Protein AF-A0A4U3F1X5-F1 (afdb_monomer_lite)

Secondary structure (DSSP, 8-state):
-HHHHHHHHHHHHHHHHHHHHHHHHHHHHHHHH--SHHHHHHHHHHHHHHHHHHHHHHHHHHHHHHTHHHHHHHHHHHHHHHHHHHHHHHHTTSSBPPHHHHHHHHSPPPPSS--HHHHHT-HHHHHHHHHHHHHHH--PPPS-SS--PPPPHHHHH-HHHHHHHHHHHHHHHHHHHHHHHT-STTHHHHHHHHHHHHHHHHHHHHHHHHHHHHH-HHHHHHHHHHHHSSSS---BGGGG-TTSHHHHHHHHHHHHHHHHHHHHHHHHTT--TTS-----TTSPPPSS-SS--TTSTTSHHHHHHHHTTT----------------------

Radius of gyration: 29.02 Å; chains: 1; bounding box: 99×34×80 Å

pLDDT: mean 78.23, std 15.7, range [33.09, 94.62]

Sequence (332 aa):
MRALCSSLLQLIKNVILIAVFAYPITFIIQLLVGNSLFSSYNLLLIHYVQHYGSWLILFTATLIIAHSNENQIALMEKIRENHYLLEVQRWAATSFISPTHLYYLFSPPTAVTSDQKSNAYDPFYIKVVNDFRDRVYSHIIPSHTIPLHKPNMIQIIGKPMTTYLFKHILNIVLVISVIIFWNIPYLSSWYNLILFFIIYPTLKMTDFIIAFCYIQPTSVYKKIENQFHTTEPYISWNQLDSNSDFGQTILFSWKADSDKRQRDHNQLHSLSQHKIDYNSPGISCYPYPEKEHSYFESKENSYSNFNEIIAMPVISNHKNNVIPFTKRNKKI

Structure (mmCIF, N/CA/C/O backbone):
data_AF-A0A4U3F1X5-F1
#
_entry.id   AF-A0A4U3F1X5-F1
#
loop_
_atom_site.group_PDB
_atom_site.id
_atom_site.type_symbol
_atom_site.label_atom_id
_atom_site.label_alt_id
_atom_site.label_comp_id
_atom_site.label_asym_id
_atom_site.label_entity_id
_atom_site.label_seq_id
_atom_site.pdbx_PDB_ins_code
_atom_site.Cartn_x
_atom_site.Cartn_y
_atom_site.Cartn_z
_atom_site.occupancy
_atom_site.B_iso_or_equiv
_atom_site.auth_seq_id
_atom_site.auth_comp_id
_atom_site.auth_asym_id
_atom_site.auth_atom_id
_atom_site.pdbx_PDB_model_num
ATOM 1 N N . MET A 1 1 ? -6.985 -12.812 -22.020 1.00 47.81 1 MET A N 1
ATOM 2 C CA . MET A 1 1 ? -6.296 -11.534 -22.325 1.00 47.81 1 MET A CA 1
ATOM 3 C C . MET A 1 1 ? -5.119 -11.252 -21.378 1.00 47.81 1 MET A C 1
ATOM 5 O O . MET A 1 1 ? -4.014 -11.110 -21.877 1.00 47.81 1 MET A O 1
ATOM 9 N N . ARG A 1 2 ? -5.289 -11.27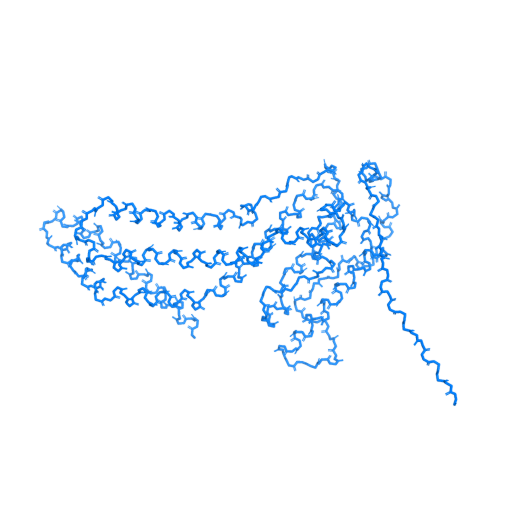3 -20.041 1.00 54.38 2 ARG A N 1
ATOM 10 C CA . ARG A 1 2 ? -4.187 -11.071 -19.063 1.00 54.38 2 ARG A CA 1
ATOM 11 C C . ARG A 1 2 ? -3.005 -12.044 -19.211 1.00 54.38 2 ARG A C 1
ATOM 13 O O . ARG A 1 2 ? -1.873 -11.593 -19.294 1.00 54.38 2 ARG A O 1
ATOM 20 N N . ALA A 1 3 ? -3.272 -13.349 -19.334 1.00 59.81 3 ALA A N 1
ATOM 21 C CA . ALA A 1 3 ? -2.226 -14.363 -19.527 1.00 59.81 3 ALA A CA 1
ATOM 22 C C . ALA A 1 3 ? -1.444 -14.177 -20.842 1.00 59.81 3 ALA A C 1
ATOM 24 O O . ALA A 1 3 ? -0.228 -14.311 -20.877 1.00 59.81 3 ALA A O 1
ATOM 25 N N . LEU A 1 4 ? -2.137 -13.791 -21.920 1.00 61.88 4 LEU A N 1
ATOM 26 C CA . LEU A 1 4 ? -1.502 -13.466 -23.200 1.00 61.88 4 LEU A CA 1
ATOM 27 C C . LEU A 1 4 ? -0.618 -12.220 -23.081 1.00 61.88 4 LEU A C 1
ATOM 29 O O . LEU A 1 4 ? 0.511 -12.228 -23.559 1.00 61.88 4 LEU A O 1
ATOM 33 N N . CYS A 1 5 ? -1.095 -11.180 -22.390 1.00 58.91 5 CYS A N 1
ATOM 34 C CA . CYS A 1 5 ? -0.326 -9.960 -22.161 1.00 58.91 5 CYS A CA 1
ATOM 35 C C . CYS A 1 5 ? 0.928 -10.226 -21.315 1.00 58.91 5 CYS A C 1
ATOM 37 O O . CYS A 1 5 ? 1.998 -9.731 -21.658 1.00 58.91 5 CYS A O 1
ATOM 39 N N . SER A 1 6 ? 0.834 -11.038 -20.254 1.00 64.62 6 SER A N 1
ATOM 40 C CA . SER A 1 6 ? 1.993 -11.389 -19.422 1.00 64.62 6 SER A CA 1
ATOM 41 C C . SER A 1 6 ? 3.020 -12.235 -20.174 1.00 64.62 6 SER A C 1
ATOM 43 O O . SER A 1 6 ? 4.216 -11.965 -20.078 1.00 64.62 6 SER A O 1
ATOM 45 N N . SER A 1 7 ? 2.573 -13.220 -20.961 1.00 73.12 7 SER A N 1
ATOM 46 C CA . SER A 1 7 ? 3.468 -14.058 -21.769 1.00 73.12 7 SER A CA 1
ATOM 47 C C . SER A 1 7 ? 4.173 -13.254 -22.861 1.00 73.12 7 SER A C 1
ATOM 49 O O . SER A 1 7 ? 5.366 -13.444 -23.096 1.00 73.12 7 SER A O 1
ATOM 51 N N . LEU A 1 8 ? 3.465 -12.311 -23.485 1.00 73.00 8 LEU A N 1
ATOM 52 C CA . LEU A 1 8 ? 4.024 -11.434 -24.511 1.00 73.00 8 LEU A CA 1
ATOM 53 C C . LEU A 1 8 ? 5.038 -10.443 -23.917 1.00 73.00 8 LEU A C 1
ATOM 55 O O . LEU A 1 8 ? 6.110 -10.250 -24.488 1.00 73.00 8 LEU A O 1
ATOM 59 N N . LEU A 1 9 ? 4.767 -9.896 -22.726 1.00 70.00 9 LEU A N 1
ATOM 60 C CA . LEU A 1 9 ? 5.720 -9.046 -22.004 1.00 70.00 9 LEU A CA 1
ATOM 61 C C . LEU A 1 9 ? 7.006 -9.806 -21.643 1.00 70.00 9 LEU A C 1
ATOM 63 O O . LEU A 1 9 ? 8.106 -9.268 -21.770 1.00 70.00 9 LEU A O 1
ATOM 67 N N . GLN A 1 10 ? 6.869 -11.067 -21.219 1.00 76.25 10 GLN A N 1
ATOM 68 C CA . GLN A 1 10 ? 7.999 -11.931 -20.879 1.00 76.25 10 GLN A CA 1
ATOM 69 C C . GLN A 1 10 ? 8.856 -12.254 -22.111 1.00 76.25 10 GLN A C 1
ATOM 71 O O . GLN A 1 10 ? 10.084 -12.223 -22.032 1.00 76.25 10 GLN A O 1
ATOM 76 N N . LEU A 1 11 ? 8.224 -12.511 -23.259 1.00 79.12 11 LEU A N 1
ATOM 77 C CA . LEU A 1 11 ? 8.927 -12.746 -24.519 1.00 79.12 11 LEU A CA 1
ATOM 78 C C . LEU A 1 11 ? 9.702 -11.499 -24.961 1.00 79.12 11 LEU A C 1
ATOM 80 O O . LEU A 1 11 ? 10.898 -11.596 -25.231 1.00 79.12 11 LEU A O 1
ATOM 84 N N . ILE A 1 12 ? 9.062 -10.324 -24.949 1.00 76.31 12 ILE A N 1
ATOM 85 C CA . ILE A 1 12 ? 9.717 -9.045 -25.268 1.00 76.31 12 ILE A CA 1
ATOM 86 C C . ILE A 1 12 ? 10.915 -8.808 -24.342 1.00 76.31 12 ILE A C 1
ATOM 88 O O . ILE A 1 12 ? 12.002 -8.468 -24.809 1.00 76.31 12 ILE A O 1
ATOM 92 N N . LYS A 1 13 ? 10.751 -9.041 -23.035 1.00 78.50 13 LYS A N 1
ATOM 93 C CA . LYS A 1 13 ? 11.830 -8.901 -22.051 1.00 78.50 13 LYS A CA 1
ATOM 94 C C . LYS A 1 13 ? 13.025 -9.801 -22.378 1.00 78.50 13 LYS A C 1
ATOM 96 O O . LYS A 1 13 ? 14.160 -9.335 -22.310 1.00 78.50 13 LYS A O 1
ATOM 101 N N . ASN A 1 14 ? 12.781 -11.059 -22.741 1.00 79.81 14 ASN A N 1
ATOM 102 C CA . ASN A 1 14 ? 13.841 -12.005 -23.092 1.00 79.81 14 ASN A CA 1
ATOM 103 C C . ASN A 1 14 ? 14.573 -11.589 -24.375 1.00 79.81 14 ASN A C 1
ATOM 105 O O . ASN A 1 14 ? 15.801 -11.629 -24.410 1.00 79.81 14 ASN A O 1
ATOM 109 N N . VAL A 1 15 ? 13.842 -11.135 -25.398 1.00 81.31 15 VAL A N 1
ATOM 110 C CA . VAL A 1 15 ? 14.431 -10.637 -26.653 1.00 81.31 15 VAL A CA 1
ATOM 111 C C . VAL A 1 15 ? 15.313 -9.412 -26.399 1.00 81.31 15 VAL A C 1
ATOM 113 O O . VAL A 1 15 ? 16.445 -9.364 -26.876 1.00 81.31 15 VAL A O 1
ATOM 116 N N . ILE A 1 16 ? 14.841 -8.455 -25.592 1.00 79.88 16 ILE A N 1
ATOM 117 C CA . ILE A 1 16 ? 15.628 -7.271 -25.212 1.00 79.88 16 ILE A CA 1
ATOM 118 C C . ILE A 1 16 ? 16.882 -7.682 -24.432 1.00 79.88 16 ILE A C 1
ATOM 120 O O . ILE A 1 16 ? 17.963 -7.174 -24.712 1.00 79.88 16 ILE A O 1
ATOM 124 N N . LEU A 1 17 ? 16.767 -8.618 -23.486 1.00 80.69 17 LEU A N 1
ATOM 125 C CA . LEU A 1 17 ? 17.910 -9.129 -22.721 1.00 80.69 17 LEU A CA 1
ATOM 126 C C . LEU A 1 17 ? 18.984 -9.729 -23.630 1.00 80.69 17 LEU A C 1
ATOM 128 O O . LEU A 1 17 ? 20.159 -9.397 -23.485 1.00 80.69 17 LEU A O 1
ATOM 132 N N . ILE A 1 18 ? 18.580 -10.567 -24.586 1.00 84.88 18 ILE A N 1
ATOM 133 C CA . ILE A 1 18 ? 19.497 -11.164 -25.562 1.00 84.88 18 ILE A CA 1
ATOM 134 C C . ILE A 1 18 ? 20.170 -10.068 -26.394 1.00 84.88 18 ILE A C 1
ATOM 136 O O . ILE A 1 18 ? 21.387 -10.095 -26.548 1.00 84.88 18 ILE A O 1
ATOM 140 N N . ALA A 1 19 ? 19.415 -9.075 -26.872 1.00 81.38 19 ALA A N 1
ATOM 141 C CA . ALA A 1 19 ? 19.967 -7.967 -27.653 1.00 81.38 19 ALA A CA 1
ATOM 142 C C . ALA A 1 19 ? 20.973 -7.115 -26.850 1.00 81.38 19 ALA A C 1
ATOM 144 O O . ALA A 1 19 ? 22.025 -6.728 -27.367 1.00 81.38 19 ALA A O 1
ATOM 145 N N . VAL A 1 20 ? 20.690 -6.859 -25.570 1.00 81.88 20 VAL A N 1
ATOM 146 C CA . VAL A 1 20 ? 21.591 -6.117 -24.675 1.00 81.88 20 VAL A CA 1
ATOM 147 C C . VAL A 1 20 ? 22.876 -6.902 -24.415 1.00 81.88 20 VAL A C 1
ATOM 149 O O . VAL A 1 20 ? 23.953 -6.318 -24.486 1.00 81.88 20 VAL A O 1
ATOM 152 N N . PHE A 1 21 ? 22.796 -8.214 -24.169 1.00 84.81 21 PHE A N 1
ATOM 153 C CA . PHE A 1 21 ? 23.985 -9.049 -23.958 1.00 84.81 21 PHE A CA 1
ATOM 154 C C . PHE A 1 21 ? 24.782 -9.304 -25.241 1.00 84.81 21 PHE A C 1
ATOM 156 O O . PHE A 1 21 ? 26.009 -9.388 -25.190 1.00 84.81 21 PHE A O 1
ATOM 163 N N . ALA A 1 22 ? 24.122 -9.374 -26.397 1.00 86.56 22 ALA A N 1
ATOM 164 C CA . ALA A 1 22 ? 24.792 -9.522 -27.685 1.00 86.56 22 ALA A CA 1
ATOM 165 C C . ALA A 1 22 ? 25.669 -8.306 -28.032 1.00 86.56 22 ALA A C 1
ATOM 167 O O . ALA A 1 22 ? 26.677 -8.463 -28.717 1.00 86.56 22 ALA A O 1
ATOM 168 N N . TYR A 1 23 ? 25.342 -7.109 -27.533 1.00 84.56 23 TYR A N 1
ATOM 169 C CA . TYR A 1 23 ? 26.093 -5.881 -27.818 1.00 84.56 23 TYR A CA 1
ATOM 170 C C . TYR A 1 23 ? 27.566 -5.924 -27.345 1.00 84.56 23 TYR A C 1
ATOM 172 O O . TYR A 1 23 ? 28.452 -5.794 -28.190 1.00 84.56 23 TYR A O 1
ATOM 180 N N . PRO A 1 24 ? 27.895 -6.174 -26.058 1.00 87.19 24 PRO A N 1
ATOM 181 C CA . PRO A 1 24 ? 29.287 -6.301 -25.624 1.00 87.19 24 PRO A CA 1
ATOM 182 C C . PRO A 1 24 ? 29.976 -7.552 -26.186 1.00 87.19 24 PRO A C 1
ATOM 184 O O . PRO A 1 24 ? 31.168 -7.505 -26.472 1.00 87.19 24 PRO A O 1
ATOM 187 N N . ILE A 1 25 ? 29.250 -8.660 -26.387 1.00 86.62 25 ILE A N 1
ATOM 188 C CA . ILE A 1 25 ? 29.825 -9.902 -26.932 1.00 86.62 25 ILE A CA 1
ATOM 189 C C . ILE A 1 25 ? 30.304 -9.686 -28.371 1.00 86.62 25 ILE A C 1
ATOM 191 O O . ILE A 1 25 ? 31.448 -9.996 -28.697 1.00 86.62 25 ILE A O 1
ATOM 195 N N . THR A 1 26 ? 29.451 -9.119 -29.226 1.00 88.06 26 THR A N 1
ATOM 196 C CA . THR A 1 26 ? 29.809 -8.826 -30.622 1.00 88.06 26 THR A CA 1
ATOM 197 C C . THR A 1 26 ? 30.934 -7.797 -30.705 1.00 88.06 26 THR A C 1
ATOM 199 O O . THR A 1 26 ? 31.829 -7.962 -31.533 1.00 88.06 26 THR A O 1
ATOM 202 N N . PHE A 1 27 ? 30.947 -6.796 -29.814 1.00 85.50 27 PHE A N 1
ATOM 203 C CA . PHE A 1 27 ? 32.036 -5.823 -29.709 1.00 85.50 27 PHE A CA 1
ATOM 204 C C . PHE A 1 27 ? 33.380 -6.490 -29.393 1.00 85.50 27 PHE A C 1
ATOM 206 O O . PHE A 1 27 ? 34.353 -6.270 -30.111 1.00 85.50 27 PHE A O 1
ATOM 213 N N . ILE A 1 28 ? 33.429 -7.350 -28.369 1.00 87.00 28 ILE A N 1
ATOM 214 C CA . ILE A 1 28 ? 34.648 -8.074 -27.975 1.00 87.00 28 ILE A CA 1
ATOM 215 C C . ILE A 1 28 ? 35.126 -8.999 -29.102 1.00 87.00 28 ILE A C 1
ATOM 217 O O . ILE A 1 28 ? 36.317 -9.023 -29.404 1.00 87.00 28 ILE A O 1
ATOM 221 N N . ILE A 1 29 ? 34.218 -9.728 -29.762 1.00 86.69 29 ILE A N 1
ATOM 222 C CA . ILE A 1 29 ? 34.568 -10.615 -30.885 1.00 86.69 29 ILE A CA 1
ATOM 223 C C . ILE A 1 29 ? 35.187 -9.819 -32.038 1.00 86.69 29 ILE A C 1
ATOM 225 O O . ILE A 1 29 ? 36.214 -10.235 -32.569 1.00 86.69 29 ILE A O 1
ATOM 229 N N . GLN A 1 30 ? 34.610 -8.672 -32.405 1.00 88.19 30 GLN A N 1
ATOM 230 C CA . GLN A 1 30 ? 35.187 -7.801 -33.433 1.00 88.19 30 GLN A CA 1
ATOM 231 C C . GLN A 1 30 ? 36.572 -7.282 -33.015 1.00 88.19 30 GLN A C 1
ATOM 233 O O . GLN A 1 30 ? 37.478 -7.238 -33.842 1.00 88.19 30 GLN A O 1
ATOM 238 N N . LEU A 1 31 ? 36.767 -6.953 -31.735 1.00 87.75 31 LEU A N 1
ATOM 239 C CA . LEU A 1 31 ? 38.053 -6.493 -31.201 1.00 87.75 31 LEU A CA 1
ATOM 240 C C . LEU A 1 31 ? 39.142 -7.582 -31.257 1.00 87.75 31 LEU A C 1
ATOM 242 O O . LEU A 1 31 ? 40.302 -7.268 -31.504 1.00 87.75 31 LEU A O 1
ATOM 246 N N . LEU A 1 32 ? 38.771 -8.853 -31.059 1.00 88.69 32 LEU A N 1
ATOM 247 C CA . LEU A 1 32 ? 39.703 -9.991 -31.028 1.00 88.69 32 LEU A CA 1
ATOM 248 C C . LEU A 1 32 ? 39.951 -10.634 -32.401 1.00 88.69 32 LEU A C 1
ATOM 250 O O . LEU A 1 32 ? 41.055 -11.093 -32.674 1.00 88.69 32 LEU A O 1
ATOM 254 N N . VAL A 1 33 ? 38.923 -10.709 -33.246 1.00 86.81 33 VAL A N 1
ATOM 255 C CA . VAL A 1 33 ? 38.938 -11.452 -34.521 1.00 86.81 33 VAL A CA 1
ATOM 256 C C . VAL A 1 33 ? 39.019 -10.502 -35.724 1.00 86.81 33 VAL A C 1
ATOM 258 O O . VAL A 1 33 ? 39.307 -10.932 -36.836 1.00 86.81 33 VAL A O 1
ATOM 261 N N . GLY A 1 34 ? 38.773 -9.202 -35.526 1.00 77.31 34 GLY A N 1
ATOM 262 C CA . GLY A 1 34 ? 38.829 -8.186 -36.583 1.00 77.31 34 GLY A CA 1
ATOM 263 C C . GLY A 1 34 ? 37.689 -8.263 -37.604 1.00 77.31 34 GLY A C 1
ATOM 264 O O . GLY A 1 34 ? 37.755 -7.617 -38.647 1.00 77.31 34 GLY A O 1
ATOM 265 N N . ASN A 1 35 ? 36.644 -9.055 -37.344 1.00 81.56 35 ASN A N 1
ATOM 266 C CA . ASN A 1 35 ? 35.488 -9.160 -38.235 1.00 81.56 35 ASN A CA 1
ATOM 267 C C . ASN A 1 35 ? 34.522 -7.974 -38.067 1.00 81.56 35 ASN A C 1
ATOM 269 O O . ASN A 1 35 ? 34.523 -7.296 -37.047 1.00 81.56 35 ASN A O 1
ATOM 273 N N . SER A 1 36 ? 33.654 -7.726 -39.050 1.00 85.44 36 SER A N 1
ATOM 274 C CA . SER A 1 36 ? 32.695 -6.610 -39.019 1.00 85.44 36 SER A CA 1
ATOM 275 C C . SER A 1 36 ? 31.396 -6.919 -38.255 1.00 85.44 36 SER A C 1
ATOM 277 O O . SER A 1 36 ? 30.382 -6.260 -38.497 1.00 85.44 36 SER A O 1
ATOM 279 N N . LEU A 1 37 ? 31.378 -7.931 -37.374 1.00 85.56 37 LEU A N 1
ATOM 280 C CA . LEU A 1 37 ? 30.144 -8.411 -36.734 1.00 85.56 37 LEU A CA 1
ATOM 281 C C . LEU A 1 37 ? 29.466 -7.340 -35.875 1.00 85.56 37 LEU A C 1
ATOM 283 O O . LEU A 1 37 ? 28.248 -7.187 -35.954 1.00 85.56 37 LEU A O 1
ATOM 287 N N . PHE A 1 38 ? 30.229 -6.587 -35.080 1.00 87.12 38 PHE A N 1
ATOM 288 C CA . PHE A 1 38 ? 29.669 -5.513 -34.260 1.00 87.12 38 PHE A CA 1
ATOM 289 C C . PHE A 1 38 ? 29.165 -4.361 -35.127 1.00 87.12 38 PHE A C 1
ATOM 291 O O . PHE A 1 38 ? 28.068 -3.863 -34.892 1.00 87.12 38 PHE A O 1
ATOM 298 N N . SER A 1 39 ? 29.903 -3.982 -36.172 1.00 85.62 39 SER A N 1
ATOM 299 C CA . SER A 1 39 ? 29.459 -2.945 -37.111 1.00 85.62 39 SER A CA 1
ATOM 300 C C . SER A 1 39 ? 28.136 -3.317 -37.797 1.00 85.62 39 SER A C 1
ATOM 302 O O . SER A 1 39 ? 27.223 -2.492 -37.856 1.00 85.62 39 SER A O 1
ATOM 304 N N . SER A 1 40 ? 27.992 -4.565 -38.261 1.00 86.31 40 SER A N 1
ATOM 305 C CA . SER A 1 40 ? 26.749 -5.069 -38.865 1.00 86.31 40 SER A CA 1
ATOM 306 C C . SER A 1 40 ? 25.601 -5.149 -37.856 1.00 86.31 40 SER A C 1
ATOM 308 O O . SER A 1 40 ? 24.481 -4.742 -38.165 1.00 86.31 40 SER A O 1
ATOM 310 N N . TYR A 1 41 ? 25.872 -5.624 -36.638 1.00 85.88 41 TYR A N 1
ATOM 311 C CA . TYR A 1 41 ? 24.882 -5.684 -35.563 1.00 85.88 41 TYR A CA 1
ATOM 312 C C . TYR A 1 41 ? 24.400 -4.288 -35.142 1.00 85.88 41 TYR A C 1
ATOM 314 O O . TYR A 1 41 ? 23.200 -4.065 -34.986 1.00 85.88 41 TYR A O 1
ATOM 322 N N . ASN A 1 42 ? 25.316 -3.326 -35.025 1.00 83.81 42 ASN A N 1
ATOM 323 C CA . ASN A 1 42 ? 25.000 -1.946 -34.675 1.00 83.81 42 ASN A CA 1
ATOM 324 C C . ASN A 1 42 ? 24.157 -1.261 -35.763 1.00 83.81 42 ASN A C 1
ATOM 326 O O . ASN A 1 42 ? 23.170 -0.604 -35.447 1.00 83.81 42 ASN A O 1
ATOM 330 N N . LEU A 1 43 ? 24.483 -1.462 -37.045 1.00 85.06 43 LEU A N 1
ATOM 331 C CA . LEU A 1 43 ? 23.664 -0.964 -38.159 1.00 85.06 43 LEU A CA 1
ATOM 332 C C . LEU A 1 43 ? 22.246 -1.542 -38.134 1.00 85.06 43 LEU A C 1
ATOM 334 O O . LEU A 1 43 ? 21.278 -0.808 -38.329 1.00 85.06 43 LEU A O 1
ATOM 338 N N . LEU A 1 44 ? 22.121 -2.840 -37.852 1.00 85.62 44 LEU A N 1
ATOM 339 C CA . LEU A 1 44 ? 20.828 -3.502 -37.718 1.00 85.62 44 LEU A CA 1
ATOM 340 C C . LEU A 1 44 ? 20.031 -2.917 -36.543 1.00 85.62 44 LEU A C 1
ATOM 342 O O . LEU A 1 44 ? 18.863 -2.572 -36.712 1.00 85.62 44 LEU A O 1
ATOM 346 N N . LEU A 1 45 ? 20.656 -2.731 -35.377 1.00 82.25 45 LEU A N 1
ATOM 347 C CA . LEU A 1 45 ? 20.015 -2.085 -34.227 1.00 82.25 45 LEU A CA 1
ATOM 348 C C . LEU A 1 45 ? 19.550 -0.662 -34.547 1.00 82.25 45 LEU A C 1
ATOM 350 O O . LEU A 1 45 ? 18.405 -0.324 -34.250 1.00 82.25 45 LEU A O 1
ATOM 354 N N . ILE A 1 46 ? 20.401 0.146 -35.183 1.00 81.62 46 ILE A N 1
ATOM 355 C CA . ILE A 1 46 ? 20.059 1.511 -35.602 1.00 81.62 46 ILE A CA 1
ATOM 356 C C . ILE A 1 46 ? 18.847 1.487 -36.539 1.00 81.62 46 ILE A C 1
ATOM 358 O O . ILE A 1 46 ? 17.897 2.232 -36.308 1.00 81.62 46 ILE A O 1
ATOM 362 N N . HIS A 1 47 ? 18.829 0.593 -37.534 1.00 84.19 47 HIS A N 1
ATOM 363 C CA . HIS A 1 47 ? 17.703 0.444 -38.458 1.00 84.19 47 HIS A CA 1
ATOM 364 C C . HIS A 1 47 ? 16.389 0.147 -37.716 1.00 84.19 47 HIS A C 1
ATOM 366 O O . HIS A 1 47 ? 15.383 0.827 -37.931 1.00 84.19 47 HIS A O 1
ATOM 372 N N . TYR A 1 48 ? 16.392 -0.816 -36.789 1.00 82.88 48 TYR A N 1
ATOM 373 C CA . TYR A 1 48 ? 15.188 -1.150 -36.024 1.00 82.88 48 TYR A CA 1
ATOM 374 C C . TYR A 1 48 ? 14.748 -0.022 -35.080 1.00 82.88 48 TYR A C 1
ATOM 376 O O . TYR A 1 48 ? 13.553 0.263 -34.984 1.00 82.88 48 TYR A O 1
ATOM 384 N N . VAL A 1 49 ? 15.683 0.652 -34.406 1.00 80.56 49 VAL A N 1
ATOM 385 C CA . VAL A 1 49 ? 15.379 1.774 -33.499 1.00 80.56 49 VAL A CA 1
ATOM 386 C C . VAL A 1 49 ? 14.830 2.982 -34.264 1.00 80.56 49 VAL A C 1
ATOM 388 O O . VAL A 1 49 ? 13.891 3.634 -33.796 1.00 80.56 49 VAL A O 1
ATOM 391 N N . GLN A 1 50 ? 15.367 3.275 -35.446 1.00 80.50 50 GLN A N 1
ATOM 392 C CA . GLN A 1 50 ? 14.898 4.382 -36.277 1.00 80.50 50 GLN A CA 1
ATOM 393 C C . GLN A 1 50 ? 13.504 4.111 -36.850 1.00 80.50 50 GLN A C 1
ATOM 395 O O . GLN A 1 50 ? 12.633 4.971 -36.739 1.00 80.50 50 GLN A O 1
ATOM 400 N N . HIS A 1 51 ? 13.261 2.919 -37.406 1.00 83.25 51 HIS A N 1
ATOM 401 C CA . HIS A 1 51 ? 11.986 2.621 -38.070 1.00 83.25 51 HIS A CA 1
ATOM 402 C C . HIS A 1 51 ? 10.863 2.194 -37.119 1.00 83.25 51 HIS A C 1
ATOM 404 O O . HIS A 1 51 ? 9.701 2.518 -37.364 1.00 83.25 51 HIS A O 1
ATOM 410 N N . TYR A 1 52 ? 11.182 1.491 -36.030 1.00 83.12 52 TYR A N 1
ATOM 411 C CA . TYR A 1 52 ? 10.179 0.913 -35.127 1.00 83.12 52 TYR A CA 1
ATOM 412 C C . TYR A 1 52 ? 10.244 1.461 -33.697 1.00 83.12 52 TYR A C 1
ATOM 414 O O . TYR A 1 52 ? 9.368 1.156 -32.887 1.00 83.12 52 TYR A O 1
ATOM 422 N N . GLY A 1 53 ? 11.230 2.299 -33.363 1.00 79.19 53 GLY A N 1
ATOM 423 C CA . GLY A 1 53 ? 11.392 2.834 -32.008 1.00 79.19 53 GLY A CA 1
ATOM 424 C C . GLY A 1 53 ? 10.182 3.634 -31.522 1.00 79.19 53 GLY A C 1
ATOM 425 O O . GLY A 1 53 ? 9.751 3.456 -30.385 1.00 79.19 53 GLY A O 1
ATOM 426 N N . SER A 1 54 ? 9.569 4.450 -32.383 1.00 80.75 54 SER A N 1
ATOM 427 C CA . SER A 1 54 ? 8.363 5.213 -32.026 1.00 80.75 54 SER A CA 1
ATOM 428 C C . SER A 1 54 ? 7.164 4.301 -31.732 1.00 80.75 54 SER A C 1
ATOM 430 O O . SER A 1 54 ? 6.419 4.552 -30.785 1.00 80.75 54 SER A O 1
ATOM 432 N N . TRP A 1 55 ? 7.014 3.199 -32.477 1.00 83.06 55 TRP A N 1
ATOM 433 C CA . TRP A 1 55 ? 5.990 2.183 -32.210 1.00 83.06 55 TRP A CA 1
ATOM 434 C C . TRP A 1 55 ? 6.240 1.453 -30.893 1.00 83.06 55 TRP A C 1
ATOM 436 O O . TRP A 1 55 ? 5.296 1.211 -30.144 1.00 83.06 55 TRP A O 1
ATOM 446 N N . LEU A 1 56 ? 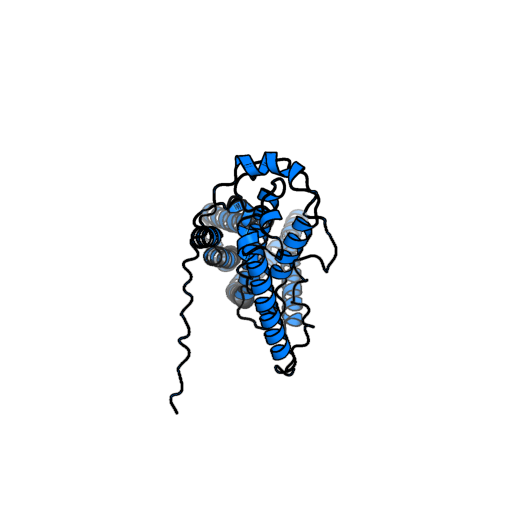7.501 1.156 -30.571 1.00 79.62 56 LEU A N 1
ATOM 447 C CA . LEU A 1 56 ? 7.878 0.558 -29.291 1.00 79.62 56 LEU A CA 1
ATOM 448 C C . LEU A 1 56 ? 7.537 1.494 -28.122 1.00 79.62 56 LEU A C 1
ATOM 450 O O . LEU A 1 56 ? 6.945 1.046 -27.138 1.00 79.62 56 LEU A O 1
ATOM 454 N N . ILE A 1 57 ? 7.842 2.791 -28.235 1.00 81.62 57 ILE A N 1
ATOM 455 C CA . ILE A 1 57 ? 7.467 3.801 -27.231 1.00 81.62 57 ILE A CA 1
ATOM 456 C C . ILE A 1 57 ? 5.947 3.863 -27.069 1.00 81.62 57 ILE A C 1
ATOM 458 O O . ILE A 1 57 ? 5.448 3.800 -25.948 1.00 81.62 57 ILE A O 1
ATOM 462 N N . LEU A 1 58 ? 5.198 3.947 -28.169 1.00 84.12 58 LEU A N 1
ATOM 463 C CA . LEU A 1 58 ? 3.739 4.048 -28.123 1.00 84.12 58 LEU A CA 1
ATOM 464 C C . LEU A 1 58 ? 3.099 2.786 -27.527 1.00 84.12 58 LEU A C 1
ATOM 466 O O . LEU A 1 58 ? 2.217 2.878 -26.672 1.00 84.12 58 LEU A O 1
ATOM 470 N N . PHE A 1 59 ? 3.577 1.603 -27.913 1.00 82.75 59 PHE A N 1
ATOM 471 C CA . PHE A 1 59 ? 3.099 0.326 -27.383 1.00 82.75 59 PHE A CA 1
ATOM 472 C C . PHE A 1 59 ? 3.398 0.171 -25.885 1.00 82.75 59 PHE A C 1
ATOM 474 O O . PHE A 1 59 ? 2.546 -0.229 -25.096 1.00 82.75 59 PHE A O 1
ATOM 481 N N . THR A 1 60 ? 4.603 0.530 -25.450 1.00 77.00 60 THR A N 1
ATOM 482 C CA . THR A 1 60 ? 4.967 0.453 -24.028 1.00 77.00 60 THR A CA 1
ATOM 483 C C . THR A 1 60 ? 4.237 1.499 -23.187 1.00 77.00 60 THR A C 1
ATOM 485 O O . THR A 1 60 ? 3.748 1.167 -22.107 1.00 77.00 60 THR A O 1
ATOM 488 N N . ALA A 1 61 ? 4.086 2.729 -23.684 1.00 82.62 61 ALA A N 1
ATOM 489 C CA . ALA A 1 61 ? 3.316 3.776 -23.017 1.00 82.62 61 ALA A CA 1
ATOM 490 C C . ALA A 1 61 ? 1.842 3.378 -22.862 1.00 82.62 61 ALA A C 1
ATOM 492 O O . ALA A 1 61 ? 1.296 3.478 -21.765 1.00 82.62 61 ALA A O 1
ATOM 493 N N . THR A 1 62 ? 1.214 2.855 -23.919 1.00 82.62 62 THR A N 1
ATOM 494 C CA . THR A 1 62 ? -0.180 2.379 -23.863 1.00 82.62 62 THR A CA 1
ATOM 495 C C . THR A 1 62 ? -0.359 1.241 -22.864 1.00 82.62 62 THR A C 1
ATOM 497 O O . THR A 1 62 ? -1.304 1.279 -22.079 1.00 82.62 62 THR A O 1
ATOM 500 N N . LEU A 1 63 ? 0.568 0.279 -22.803 1.00 79.69 63 LEU A N 1
ATOM 501 C CA . LEU A 1 63 ? 0.526 -0.780 -21.789 1.00 79.69 63 LEU A CA 1
ATOM 502 C C . LEU A 1 63 ? 0.661 -0.245 -20.359 1.00 79.69 63 LEU A C 1
ATOM 504 O O . LEU A 1 63 ? -0.034 -0.729 -19.463 1.00 79.69 63 LEU A O 1
ATOM 508 N N . ILE A 1 64 ? 1.537 0.736 -20.128 1.00 79.44 64 ILE A N 1
ATOM 509 C CA . ILE A 1 64 ? 1.711 1.348 -18.802 1.00 79.44 64 ILE A CA 1
ATOM 510 C C . ILE A 1 64 ? 0.450 2.102 -18.398 1.00 79.44 64 ILE A C 1
ATOM 512 O O . ILE A 1 64 ? -0.033 1.892 -17.290 1.00 79.44 64 ILE A O 1
ATOM 516 N N . ILE A 1 65 ? -0.103 2.915 -19.299 1.00 81.81 65 ILE A N 1
ATOM 517 C CA . ILE A 1 65 ? -1.331 3.681 -19.065 1.00 81.81 65 ILE A CA 1
ATOM 518 C C . ILE A 1 65 ? -2.514 2.736 -18.821 1.00 81.81 65 ILE A C 1
ATOM 520 O O . ILE A 1 65 ? -3.285 2.951 -17.892 1.00 81.81 65 ILE A O 1
ATOM 524 N N . ALA A 1 66 ? -2.626 1.638 -19.573 1.00 78.62 66 ALA A N 1
ATOM 525 C CA . ALA A 1 66 ? -3.690 0.654 -19.376 1.00 78.62 66 ALA A CA 1
ATOM 526 C C . ALA A 1 66 ? -3.661 0.003 -17.978 1.00 78.62 66 ALA A C 1
ATOM 528 O O . ALA A 1 66 ? -4.713 -0.303 -17.426 1.00 78.62 66 ALA A O 1
ATOM 529 N N . HIS A 1 67 ? -2.474 -0.174 -17.386 1.00 76.12 67 HIS A N 1
ATOM 530 C CA . HIS A 1 67 ? -2.306 -0.730 -16.034 1.00 76.12 67 HIS A CA 1
ATOM 531 C C . HIS A 1 67 ? -2.099 0.348 -14.955 1.00 76.12 67 HIS A C 1
ATOM 533 O O . HIS A 1 67 ? -1.857 0.022 -13.792 1.00 76.12 67 HIS A O 1
ATOM 539 N N . SER A 1 68 ? -2.141 1.629 -15.323 1.00 79.38 68 SER A N 1
ATOM 540 C CA . SER A 1 68 ? -1.807 2.754 -14.445 1.00 79.38 68 SER A CA 1
ATOM 541 C C . SER A 1 68 ? -2.766 2.827 -13.258 1.00 79.38 68 SER A C 1
ATOM 543 O O . SER A 1 68 ? -2.313 2.857 -12.119 1.00 79.38 68 SER A O 1
ATOM 545 N N . ASN A 1 69 ? -4.075 2.719 -13.500 1.00 80.06 69 ASN A N 1
ATOM 546 C CA . ASN A 1 69 ? -5.082 2.803 -12.440 1.00 80.06 69 ASN A CA 1
ATOM 547 C C . ASN A 1 69 ? -4.908 1.700 -11.374 1.00 80.06 69 ASN A C 1
ATOM 549 O O . ASN A 1 69 ? -4.840 1.990 -10.184 1.00 80.06 69 ASN A O 1
ATOM 553 N N . GLU A 1 70 ? -4.745 0.437 -11.788 1.00 80.56 70 GLU A N 1
ATOM 554 C CA . GLU A 1 70 ? -4.519 -0.682 -10.855 1.00 80.56 70 GLU A CA 1
ATOM 555 C C . GLU A 1 70 ? -3.240 -0.474 -10.019 1.00 80.56 70 GLU A C 1
ATOM 557 O O . GLU A 1 70 ? -3.241 -0.694 -8.806 1.00 80.56 70 GLU A O 1
ATOM 562 N N . ASN A 1 71 ? -2.157 0.006 -10.646 1.00 80.62 71 ASN A N 1
ATOM 563 C CA . ASN A 1 71 ? -0.911 0.312 -9.941 1.00 80.62 71 ASN A CA 1
ATOM 564 C C . ASN A 1 71 ? -1.086 1.473 -8.954 1.00 80.62 71 ASN A C 1
ATOM 566 O O . ASN A 1 71 ? -0.608 1.385 -7.826 1.00 80.62 71 ASN A O 1
ATOM 570 N N . GLN A 1 72 ? -1.772 2.545 -9.358 1.00 86.31 72 GLN A N 1
ATOM 571 C CA . GLN A 1 72 ? -2.058 3.699 -8.505 1.00 86.31 72 GLN A CA 1
ATOM 572 C C . GLN A 1 72 ? -2.836 3.275 -7.261 1.00 86.31 72 GLN A C 1
ATOM 574 O O . GLN A 1 72 ? -2.426 3.597 -6.148 1.00 86.31 72 GLN A O 1
ATOM 579 N N . ILE A 1 73 ? -3.892 2.482 -7.436 1.00 86.62 73 ILE A N 1
ATOM 580 C CA . ILE A 1 73 ? -4.698 1.926 -6.344 1.00 86.62 73 ILE A CA 1
ATOM 581 C C . ILE A 1 73 ? -3.840 1.080 -5.398 1.00 86.62 73 ILE A C 1
ATOM 583 O O . ILE A 1 73 ? -3.875 1.282 -4.185 1.00 86.62 73 ILE A O 1
ATOM 587 N N . ALA A 1 74 ? -3.046 0.147 -5.930 1.00 86.31 74 ALA A N 1
ATOM 588 C CA . ALA A 1 74 ? -2.206 -0.720 -5.106 1.00 86.31 74 ALA A CA 1
ATOM 589 C C . ALA A 1 74 ? -1.161 0.079 -4.306 1.00 86.31 74 ALA A C 1
ATOM 591 O O . ALA A 1 74 ? -0.869 -0.236 -3.150 1.00 86.31 74 ALA A O 1
ATOM 592 N N . LEU A 1 75 ? -0.605 1.134 -4.909 1.00 87.44 75 LEU A N 1
ATOM 593 C CA . LEU A 1 75 ? 0.308 2.052 -4.232 1.00 87.44 75 LEU A CA 1
ATOM 594 C C . LEU A 1 75 ? -0.392 2.848 -3.138 1.00 87.44 75 LEU A C 1
ATOM 596 O O . LEU A 1 75 ? 0.168 3.000 -2.053 1.00 87.44 75 LEU A O 1
ATOM 600 N N . MET A 1 76 ? -1.602 3.325 -3.412 1.00 88.62 76 MET A N 1
ATOM 601 C CA . MET A 1 76 ? -2.421 4.013 -2.431 1.00 88.62 76 MET A CA 1
ATOM 602 C C . MET A 1 76 ? -2.664 3.097 -1.214 1.00 88.62 76 MET A C 1
ATOM 604 O O . MET A 1 76 ? -2.260 3.423 -0.096 1.00 88.62 76 MET A O 1
ATOM 608 N N . GLU A 1 77 ? -3.204 1.900 -1.422 1.00 88.81 77 GLU A N 1
ATOM 609 C CA . GLU A 1 77 ? -3.456 0.938 -0.340 1.00 88.81 77 GLU A CA 1
ATOM 610 C C . GLU A 1 77 ? -2.212 0.654 0.512 1.00 88.81 77 GLU A C 1
ATOM 612 O O . GLU A 1 77 ? -2.259 0.690 1.743 1.00 88.81 77 GLU A O 1
ATOM 617 N N . LYS A 1 78 ? -1.055 0.495 -0.136 1.00 89.69 78 LYS A N 1
ATOM 618 C CA . LYS A 1 78 ? 0.220 0.276 0.550 1.00 89.69 78 LYS A CA 1
ATOM 619 C C . LYS A 1 78 ? 0.668 1.468 1.400 1.00 89.69 78 LYS A C 1
ATOM 621 O O . LYS A 1 78 ? 1.190 1.273 2.496 1.00 89.69 78 LYS A O 1
ATOM 626 N N . ILE A 1 79 ? 0.497 2.699 0.914 1.00 89.62 79 ILE A N 1
ATOM 627 C CA . ILE A 1 79 ? 0.837 3.911 1.681 1.00 89.62 79 ILE A CA 1
ATOM 628 C C . ILE A 1 79 ? -0.088 4.035 2.897 1.00 89.62 79 ILE A C 1
ATOM 630 O O . ILE A 1 79 ? 0.391 4.330 3.993 1.00 89.62 79 ILE A O 1
ATOM 634 N N . ARG A 1 80 ? -1.391 3.772 2.723 1.00 90.62 80 ARG A N 1
ATOM 635 C CA . ARG A 1 80 ? -2.377 3.752 3.816 1.00 90.62 80 ARG A CA 1
ATOM 636 C C . ARG A 1 80 ? -2.002 2.727 4.883 1.00 90.62 80 ARG A C 1
ATOM 638 O O . ARG A 1 80 ? -1.967 3.059 6.067 1.00 90.62 80 ARG A O 1
ATOM 645 N N . GLU A 1 81 ? -1.677 1.509 4.460 1.00 91.81 81 GLU A N 1
ATOM 646 C CA . GLU A 1 81 ? -1.286 0.425 5.358 1.00 91.81 81 GLU A CA 1
ATOM 647 C C . GLU A 1 81 ? 0.004 0.746 6.120 1.00 91.81 81 GLU A C 1
ATOM 649 O O . GLU A 1 81 ? 0.055 0.576 7.338 1.00 91.81 81 GLU A O 1
ATOM 654 N N . ASN A 1 82 ? 1.029 1.259 5.434 1.00 92.19 82 ASN A N 1
ATOM 655 C CA . ASN A 1 82 ? 2.280 1.664 6.072 1.00 92.19 82 ASN A CA 1
ATOM 656 C C . ASN A 1 82 ? 2.067 2.793 7.084 1.00 92.19 82 ASN A C 1
ATOM 658 O O . ASN A 1 82 ? 2.648 2.755 8.167 1.00 92.19 82 ASN A O 1
ATOM 662 N N . HIS A 1 83 ? 1.252 3.799 6.741 1.00 92.25 83 HIS A N 1
ATOM 663 C CA . HIS A 1 83 ? 0.931 4.898 7.652 1.00 92.25 83 HIS A CA 1
ATOM 664 C C . HIS A 1 83 ? 0.304 4.367 8.939 1.00 92.25 83 HIS A C 1
ATOM 666 O O . HIS A 1 83 ? 0.776 4.679 10.031 1.00 92.25 83 HIS A O 1
ATOM 672 N N . TYR A 1 84 ? -0.708 3.515 8.793 1.00 94.12 84 TYR A N 1
ATOM 673 C CA . TYR A 1 84 ? -1.384 2.874 9.909 1.00 94.12 84 TYR A CA 1
ATOM 674 C C . TYR A 1 84 ? -0.423 2.037 10.766 1.00 94.12 84 TYR A C 1
ATOM 676 O O . TYR A 1 84 ? -0.357 2.242 11.975 1.00 94.12 84 TYR A O 1
ATOM 684 N N . LEU A 1 85 ? 0.375 1.159 10.151 1.00 94.31 85 LEU A N 1
ATOM 685 C CA . LEU A 1 85 ? 1.329 0.308 10.867 1.00 94.31 85 LEU A CA 1
ATOM 686 C C . LEU A 1 85 ? 2.362 1.111 11.658 1.00 94.31 85 LEU A C 1
ATOM 688 O O . LEU A 1 85 ? 2.655 0.772 12.802 1.00 94.31 85 LEU A O 1
ATOM 692 N N . LEU A 1 86 ? 2.916 2.168 11.060 1.00 94.25 86 LEU A N 1
ATOM 693 C CA . LEU A 1 86 ? 3.895 3.021 11.732 1.00 94.25 86 LEU A CA 1
ATOM 694 C C . LEU A 1 86 ? 3.273 3.757 12.919 1.00 94.25 86 LEU A C 1
ATOM 696 O O . LEU A 1 86 ? 3.916 3.878 13.958 1.00 94.25 86 LEU A O 1
ATOM 700 N N . GLU A 1 87 ? 2.023 4.208 12.796 1.00 93.25 87 GLU A N 1
ATOM 701 C CA . GLU A 1 87 ? 1.297 4.811 13.915 1.00 93.25 87 GLU A CA 1
ATOM 702 C C . GLU A 1 87 ? 0.963 3.780 15.001 1.00 93.25 87 GLU A C 1
ATOM 704 O O . GLU A 1 87 ? 1.152 4.062 16.176 1.00 93.25 87 GLU A O 1
ATOM 709 N N . VAL A 1 88 ? 0.559 2.555 14.669 1.00 93.00 88 VAL A N 1
ATOM 710 C CA . VAL A 1 88 ? 0.378 1.501 15.686 1.00 93.00 88 VAL A CA 1
ATOM 711 C C . VAL A 1 88 ? 1.699 1.194 16.403 1.00 93.00 88 VAL A C 1
ATOM 713 O O . VAL A 1 88 ? 1.744 1.185 17.632 1.00 93.00 88 VAL A O 1
ATOM 716 N N . GLN A 1 89 ? 2.798 1.027 15.663 1.00 92.69 89 GLN A N 1
ATOM 717 C CA . GLN A 1 89 ? 4.127 0.758 16.230 1.00 92.69 89 GLN A CA 1
ATOM 718 C C . GLN A 1 89 ? 4.628 1.893 17.125 1.00 92.69 89 GLN A C 1
ATOM 720 O O . GLN A 1 89 ? 5.188 1.641 18.191 1.00 92.69 89 GLN A O 1
ATOM 725 N N . ARG A 1 90 ? 4.391 3.145 16.723 1.00 91.81 90 ARG A N 1
ATOM 726 C CA . ARG A 1 90 ? 4.756 4.343 17.487 1.00 91.81 90 ARG A CA 1
ATOM 727 C C . ARG A 1 90 ? 4.141 4.354 18.892 1.00 91.81 90 ARG A C 1
ATOM 729 O O . ARG A 1 90 ? 4.772 4.852 19.827 1.00 91.81 90 ARG A O 1
ATOM 736 N N . TRP A 1 91 ? 2.936 3.805 19.031 1.00 91.00 91 TRP A N 1
ATOM 737 C CA . TRP A 1 91 ? 2.180 3.752 20.285 1.00 91.00 91 TRP A CA 1
ATOM 738 C C . TRP A 1 91 ? 2.243 2.382 20.978 1.00 91.00 91 TRP A C 1
ATOM 740 O O . TRP A 1 91 ? 1.770 2.248 22.101 1.00 91.00 91 TRP A O 1
ATOM 750 N N . ALA A 1 92 ? 2.868 1.367 20.372 1.00 88.31 92 ALA A N 1
ATOM 751 C CA . ALA A 1 92 ? 2.853 -0.010 20.874 1.00 88.31 92 ALA A CA 1
ATOM 752 C C . ALA A 1 92 ? 3.447 -0.173 22.286 1.00 88.31 92 ALA A C 1
ATOM 754 O O . ALA A 1 92 ? 3.070 -1.083 23.019 1.00 88.31 92 ALA A O 1
ATOM 755 N N . ALA A 1 93 ? 4.352 0.711 22.699 1.00 84.19 93 ALA A N 1
ATOM 756 C CA . ALA A 1 93 ? 4.989 0.660 24.013 1.00 84.19 93 ALA A CA 1
ATOM 757 C C . ALA A 1 93 ? 4.282 1.497 25.101 1.00 84.19 93 ALA A C 1
ATOM 759 O O . ALA A 1 93 ? 4.746 1.516 26.243 1.00 84.19 93 ALA A O 1
ATOM 760 N N . THR A 1 94 ? 3.188 2.194 24.768 1.00 85.69 94 THR A N 1
ATOM 761 C CA . THR A 1 94 ? 2.400 2.998 25.723 1.00 85.69 94 THR A CA 1
ATOM 762 C C . THR A 1 94 ? 1.165 2.237 26.217 1.00 85.69 94 THR A C 1
ATOM 764 O O . THR A 1 94 ? 0.887 1.137 25.746 1.00 85.69 94 THR A O 1
ATOM 767 N N . SER A 1 95 ? 0.407 2.794 27.167 1.00 82.81 95 SER A N 1
ATOM 768 C CA . SER A 1 95 ? -0.905 2.265 27.593 1.00 82.81 95 SER A CA 1
ATOM 769 C C . SER A 1 95 ? -2.070 2.738 26.708 1.00 82.81 95 SER A C 1
ATOM 771 O O . SER A 1 95 ? -3.225 2.385 26.955 1.00 82.81 95 SER A O 1
ATOM 773 N N . PHE A 1 96 ? -1.787 3.530 25.674 1.00 87.56 96 PHE A N 1
ATOM 774 C CA . PHE A 1 96 ? -2.789 4.168 24.827 1.00 87.56 96 PHE A CA 1
ATOM 775 C C . PHE A 1 96 ? -2.923 3.457 23.475 1.00 87.56 96 PHE A C 1
ATOM 777 O O . PHE A 1 96 ? -2.027 2.722 23.038 1.00 87.56 96 PHE A O 1
ATOM 784 N N . ILE A 1 97 ? -4.062 3.664 22.815 1.00 89.00 97 ILE A N 1
ATOM 785 C CA . ILE A 1 97 ? -4.290 3.247 21.426 1.00 89.00 97 ILE A CA 1
ATOM 786 C C . ILE A 1 97 ? -3.857 4.379 20.495 1.00 89.00 97 ILE A C 1
ATOM 788 O O . ILE A 1 97 ? -4.065 5.551 20.802 1.00 89.00 97 ILE A O 1
ATOM 792 N N . SER A 1 98 ? -3.247 4.042 19.353 1.00 91.88 98 SER A N 1
ATOM 793 C CA . SER A 1 98 ? -2.829 5.077 18.408 1.00 91.88 98 SER A CA 1
ATOM 794 C C . SER A 1 98 ? -4.053 5.835 17.861 1.00 91.88 98 SER A C 1
ATOM 796 O O . SER A 1 98 ? -5.068 5.214 17.530 1.00 91.88 98 SER A O 1
ATOM 798 N N . PRO A 1 99 ? -3.989 7.169 17.704 1.00 91.75 99 PRO A N 1
ATOM 799 C CA . PRO A 1 99 ? -5.116 7.951 17.192 1.00 91.75 99 PRO A CA 1
ATOM 800 C C . PRO A 1 99 ? -5.591 7.503 15.807 1.00 91.75 99 PRO A C 1
ATOM 802 O O . PRO A 1 99 ? -6.783 7.509 15.513 1.00 91.75 99 PRO A O 1
ATOM 805 N N . THR A 1 100 ? -4.655 7.071 14.959 1.00 93.00 100 THR A N 1
ATOM 806 C CA . THR A 1 100 ? -4.953 6.536 13.624 1.00 93.00 100 THR A CA 1
ATOM 807 C C . THR A 1 100 ? -5.704 5.209 13.705 1.00 93.00 100 THR A C 1
ATOM 809 O O . THR A 1 100 ? -6.633 4.980 12.933 1.00 93.00 100 THR A O 1
ATOM 812 N N . HIS A 1 101 ? -5.345 4.346 14.656 1.00 93.56 101 HIS A N 1
ATOM 813 C CA . HIS A 1 101 ? -6.063 3.100 14.912 1.00 93.56 101 HIS A CA 1
ATOM 814 C C . HIS A 1 101 ? -7.474 3.371 15.419 1.00 93.56 101 HIS A C 1
ATOM 816 O O . HIS A 1 101 ? -8.432 2.838 14.863 1.00 93.56 101 HIS A O 1
ATOM 822 N N . LEU A 1 102 ? -7.614 4.277 16.386 1.00 92.50 102 LEU A N 1
ATOM 823 C CA . LEU A 1 102 ? -8.913 4.677 16.917 1.00 92.50 102 LEU A CA 1
ATOM 824 C C . LEU A 1 102 ? -9.822 5.288 15.840 1.00 92.50 102 LEU A C 1
ATOM 826 O O . LEU A 1 102 ? -10.998 4.939 15.749 1.00 92.50 102 LEU A O 1
ATOM 830 N N . TYR A 1 103 ? -9.266 6.142 14.977 1.00 93.25 103 TYR A N 1
ATOM 831 C CA . TYR A 1 103 ? -9.979 6.704 13.831 1.00 93.25 103 TYR A CA 1
ATOM 832 C C . TYR A 1 103 ? -10.543 5.612 12.918 1.00 93.25 103 TYR A C 1
ATOM 834 O O . TYR A 1 103 ? -11.729 5.642 12.597 1.00 93.25 103 TYR A O 1
ATOM 842 N N . TYR A 1 104 ? -9.732 4.620 12.537 1.00 94.06 104 TYR A N 1
ATOM 843 C CA . TYR A 1 104 ? -10.202 3.538 11.669 1.00 94.06 104 TYR A CA 1
ATOM 844 C C . TYR A 1 104 ? -11.169 2.571 12.359 1.00 94.06 104 TYR A C 1
ATOM 846 O O . TYR A 1 104 ? -11.976 1.951 11.672 1.00 94.06 104 TYR A O 1
ATOM 854 N N . LEU A 1 105 ? -11.144 2.462 13.691 1.00 93.31 105 LEU A N 1
ATOM 855 C CA . LEU A 1 105 ? -12.159 1.717 14.443 1.00 93.31 105 LEU A CA 1
ATOM 856 C C . LEU A 1 105 ? -13.515 2.437 14.440 1.00 93.31 105 LEU A C 1
ATOM 858 O O . LEU A 1 105 ? -14.543 1.787 14.261 1.00 93.31 105 LEU A O 1
ATOM 862 N N . PHE A 1 106 ? -13.523 3.765 14.603 1.00 92.81 106 PHE A N 1
ATOM 863 C CA . PHE A 1 106 ? -14.751 4.581 14.618 1.00 92.81 106 PHE A CA 1
ATOM 864 C C . PHE A 1 106 ? -15.269 4.910 13.215 1.00 92.81 106 PHE A C 1
ATOM 866 O O . PHE A 1 106 ? -16.423 5.287 13.030 1.00 92.81 106 PHE A O 1
ATOM 873 N N . SER A 1 107 ? -14.405 4.847 12.212 1.00 91.56 107 SER A N 1
ATOM 874 C CA . SER A 1 107 ? -14.732 5.119 10.816 1.00 91.56 107 SER A CA 1
ATOM 875 C C . SER A 1 107 ? -14.078 4.055 9.941 1.00 91.56 107 SER A C 1
ATOM 877 O O . SER A 1 107 ? -13.003 4.303 9.383 1.00 91.56 107 SER A O 1
ATOM 879 N N . PRO A 1 108 ? -14.718 2.872 9.829 1.00 91.31 108 PRO A N 1
ATOM 880 C CA . PRO A 1 108 ? -14.207 1.757 9.053 1.00 91.31 108 PRO A CA 1
ATOM 881 C C . PRO A 1 108 ? -13.854 2.207 7.630 1.00 91.31 108 PRO A C 1
ATOM 883 O O . PRO A 1 108 ? -14.698 2.770 6.922 1.00 91.31 108 PRO A O 1
ATOM 886 N N . PRO A 1 109 ? -12.595 2.026 7.211 1.00 87.75 109 PRO A N 1
ATOM 887 C CA . PRO A 1 109 ? -12.144 2.440 5.901 1.00 87.75 109 PRO A CA 1
ATOM 888 C C . PRO A 1 109 ? -12.777 1.557 4.822 1.00 87.75 109 PRO A C 1
ATOM 890 O O . PRO A 1 109 ? -12.882 0.340 4.965 1.00 87.75 109 PRO A O 1
ATOM 893 N N . THR A 1 110 ? -13.168 2.174 3.711 1.00 85.56 110 THR A N 1
ATOM 894 C CA . THR A 1 110 ? -13.542 1.455 2.487 1.00 85.56 110 THR A CA 1
ATOM 895 C C . THR A 1 110 ? -12.304 1.165 1.653 1.00 85.56 110 THR A C 1
ATOM 897 O O . THR A 1 110 ? -11.259 1.786 1.874 1.00 85.56 110 THR A O 1
ATOM 900 N N . ALA A 1 111 ? -12.412 0.290 0.652 1.00 84.88 111 ALA A N 1
ATOM 901 C CA . ALA A 1 111 ? -11.353 0.180 -0.345 1.00 84.88 111 ALA A CA 1
ATOM 902 C C . ALA A 1 111 ? -11.109 1.553 -0.996 1.00 84.88 111 ALA A C 1
ATOM 904 O O . ALA A 1 111 ? -12.032 2.365 -1.134 1.00 84.88 111 ALA A O 1
ATOM 905 N N . VAL A 1 112 ? -9.868 1.820 -1.403 1.00 84.69 112 VAL A N 1
ATOM 906 C CA . VAL A 1 112 ? -9.528 3.019 -2.188 1.00 84.69 112 VAL A CA 1
ATOM 907 C C . VAL A 1 112 ? -10.249 3.011 -3.545 1.00 84.69 112 VAL A C 1
ATOM 909 O O . VAL A 1 112 ? -10.479 4.061 -4.143 1.00 84.69 112 VAL A O 1
ATOM 912 N N . THR A 1 113 ? -10.648 1.833 -4.027 1.00 83.62 113 THR A N 1
ATOM 913 C CA . THR A 1 113 ? -11.423 1.673 -5.258 1.00 83.62 113 THR A CA 1
ATOM 914 C C . THR A 1 113 ? -12.926 1.766 -5.018 1.00 83.62 113 THR A C 1
ATOM 916 O O . THR A 1 113 ? -13.456 1.387 -3.974 1.00 83.62 113 THR A O 1
ATOM 919 N N . SER A 1 114 ? -13.647 2.180 -6.058 1.00 80.00 114 SER A N 1
ATOM 920 C CA . SER A 1 114 ? -15.103 2.041 -6.126 1.00 80.00 114 SER A CA 1
ATOM 921 C C . SER A 1 114 ? -15.556 0.633 -6.528 1.00 80.00 114 SER A C 1
ATOM 923 O O . SER A 1 114 ? -16.756 0.395 -6.636 1.00 80.00 114 SER A O 1
ATOM 925 N N . ASP A 1 115 ? -14.625 -0.302 -6.759 1.00 85.81 115 ASP A N 1
ATOM 926 C CA . ASP A 1 115 ? -14.968 -1.662 -7.160 1.00 85.81 115 ASP A CA 1
ATOM 927 C C . ASP A 1 115 ? -15.694 -2.374 -6.020 1.00 85.81 115 ASP A C 1
ATOM 929 O O . ASP A 1 115 ? -15.239 -2.423 -4.872 1.00 85.81 115 ASP A O 1
ATOM 933 N N . GLN A 1 116 ? -16.843 -2.946 -6.348 1.00 83.69 116 GLN A N 1
ATOM 934 C CA . GLN A 1 116 ? -17.682 -3.638 -5.391 1.00 83.69 116 GLN A CA 1
ATOM 935 C C . GLN A 1 116 ? -16.971 -4.859 -4.805 1.00 83.69 116 GLN A C 1
ATOM 937 O O . GLN A 1 116 ? -17.084 -5.124 -3.608 1.00 83.69 116 GLN A O 1
ATOM 942 N N . LYS A 1 117 ? -16.178 -5.568 -5.618 1.00 88.12 117 LYS A N 1
ATOM 943 C CA . LYS A 1 117 ? -15.390 -6.710 -5.146 1.00 88.12 117 LYS A CA 1
ATOM 944 C C . LYS A 1 117 ? -14.334 -6.281 -4.134 1.00 88.12 117 LYS A C 1
ATOM 946 O O . LYS A 1 117 ? -14.211 -6.914 -3.089 1.00 88.12 117 LYS A O 1
ATOM 951 N N . SER A 1 118 ? -13.590 -5.216 -4.417 1.00 86.81 118 SER A N 1
ATOM 952 C CA . SER A 1 118 ? -12.626 -4.669 -3.458 1.00 86.81 118 SER A CA 1
ATOM 953 C C . SER A 1 118 ? -13.297 -4.222 -2.161 1.00 86.81 118 SER A C 1
ATOM 955 O O . SER A 1 118 ? -12.773 -4.511 -1.095 1.00 86.81 118 SER A O 1
ATOM 957 N N . ASN A 1 119 ? -14.467 -3.580 -2.229 1.00 86.25 119 ASN A N 1
ATOM 958 C CA . ASN A 1 119 ? -15.197 -3.145 -1.034 1.00 86.25 119 ASN A CA 1
ATOM 959 C C . ASN A 1 119 ? -15.741 -4.314 -0.198 1.00 86.25 119 ASN A C 1
ATOM 961 O O . ASN A 1 119 ? -15.671 -4.266 1.028 1.00 86.25 119 ASN A O 1
ATOM 965 N N . ALA A 1 120 ? -16.213 -5.386 -0.840 1.00 85.88 120 ALA A N 1
ATOM 966 C CA . ALA A 1 120 ? -16.700 -6.575 -0.141 1.00 85.88 120 ALA A CA 1
ATOM 967 C C . ALA A 1 120 ? -15.590 -7.341 0.597 1.00 85.88 120 ALA A C 1
ATOM 969 O O . ALA A 1 120 ? -15.879 -8.012 1.586 1.00 85.88 120 ALA A O 1
ATOM 970 N N . TYR A 1 121 ? -14.343 -7.263 0.116 1.00 87.62 121 TYR A N 1
ATOM 971 C CA . TYR A 1 121 ? -13.223 -8.103 0.558 1.00 87.62 121 TYR A CA 1
ATOM 972 C C . TYR A 1 121 ? -11.980 -7.320 1.004 1.00 87.62 121 TYR A C 1
ATOM 974 O O . TYR A 1 121 ? -10.884 -7.877 1.004 1.00 87.62 121 TYR A O 1
ATOM 982 N N . ASP A 1 122 ? -12.115 -6.041 1.358 1.00 87.50 122 ASP A N 1
ATOM 983 C CA . ASP A 1 122 ? -10.969 -5.205 1.732 1.00 87.50 122 ASP A CA 1
ATOM 984 C C . ASP A 1 122 ? -10.290 -5.735 3.014 1.00 87.50 122 ASP A C 1
ATOM 986 O O . ASP A 1 122 ? -10.907 -5.700 4.084 1.00 87.50 122 ASP A O 1
ATOM 990 N N . PRO A 1 123 ? -9.032 -6.207 2.957 1.00 89.12 123 PRO A N 1
ATOM 991 C CA . PRO A 1 123 ? -8.369 -6.800 4.115 1.00 89.12 123 PRO A CA 1
ATOM 992 C C . PRO A 1 123 ? -7.937 -5.757 5.153 1.00 89.12 123 PRO A C 1
ATOM 994 O O . PRO A 1 123 ? -7.599 -6.124 6.281 1.00 89.12 123 PRO A O 1
ATOM 997 N N . PHE A 1 124 ? -7.924 -4.466 4.803 1.00 92.69 124 PHE A N 1
ATOM 998 C CA . PHE A 1 124 ? -7.358 -3.438 5.669 1.00 92.69 124 PHE A CA 1
ATOM 999 C C . PHE A 1 124 ? -8.137 -3.289 6.982 1.00 92.69 124 PHE A C 1
ATOM 1001 O O . PHE A 1 124 ? -7.532 -3.332 8.050 1.00 92.69 124 PHE A O 1
ATOM 1008 N N . TYR A 1 125 ? -9.470 -3.203 6.945 1.00 92.81 125 TYR A N 1
ATOM 1009 C CA . TYR A 1 125 ? -10.250 -3.105 8.186 1.00 92.81 125 TYR A CA 1
ATOM 1010 C C . TYR A 1 125 ? -10.194 -4.383 9.039 1.00 92.81 125 TYR A C 1
ATOM 1012 O O . TYR A 1 125 ? -10.174 -4.301 10.265 1.00 92.81 125 TYR A O 1
ATOM 1020 N N . ILE A 1 126 ? -10.080 -5.563 8.415 1.00 92.38 126 ILE A N 1
ATOM 1021 C CA . ILE A 1 126 ? -9.861 -6.828 9.139 1.00 92.38 126 ILE A CA 1
ATOM 1022 C C . ILE A 1 126 ? -8.585 -6.733 9.977 1.00 92.38 126 ILE A C 1
ATOM 1024 O O . ILE A 1 126 ? -8.590 -7.075 11.158 1.00 92.38 126 ILE A O 1
ATOM 1028 N N . LYS A 1 127 ? -7.510 -6.205 9.387 1.00 94.25 127 LYS A N 1
ATOM 1029 C CA . LYS A 1 127 ? -6.250 -5.961 10.088 1.00 94.25 127 LYS A CA 1
ATOM 1030 C C . LYS A 1 127 ? -6.408 -4.966 11.238 1.00 94.25 127 LYS A C 1
ATOM 1032 O O . LYS A 1 127 ? -5.940 -5.247 12.332 1.00 94.25 127 LYS A O 1
ATOM 1037 N N . VAL A 1 128 ? -7.107 -3.850 11.016 1.00 94.56 128 VAL A N 1
ATOM 1038 C CA . VAL A 1 128 ? -7.379 -2.839 12.057 1.00 94.56 128 VAL A CA 1
ATOM 1039 C C . VAL A 1 128 ? -8.073 -3.462 13.271 1.00 94.56 128 VAL A C 1
ATOM 1041 O O . VAL A 1 128 ? -7.676 -3.217 14.412 1.00 94.56 128 VAL A O 1
ATOM 1044 N N . VAL A 1 129 ? -9.094 -4.286 13.036 1.00 93.38 129 VAL A N 1
ATOM 1045 C CA . VAL A 1 129 ? -9.829 -4.961 14.112 1.00 93.38 129 VAL A CA 1
ATOM 1046 C C . VAL A 1 129 ? -8.968 -6.019 14.800 1.00 93.38 129 VAL A C 1
ATOM 1048 O O . VAL A 1 129 ? -8.971 -6.080 16.024 1.00 93.38 129 VAL A O 1
ATOM 1051 N N . ASN A 1 130 ? -8.188 -6.802 14.052 1.00 91.44 130 ASN A N 1
ATOM 1052 C CA . ASN A 1 130 ? -7.282 -7.796 14.633 1.00 91.44 130 ASN A CA 1
ATOM 1053 C C . ASN A 1 130 ? -6.196 -7.149 15.504 1.00 91.44 130 ASN A C 1
ATOM 1055 O O . ASN A 1 130 ? -5.964 -7.608 16.615 1.00 91.44 130 ASN A O 1
ATOM 1059 N N . ASP A 1 131 ? -5.594 -6.045 15.062 1.00 91.38 131 ASP A N 1
ATOM 1060 C CA . ASP A 1 131 ? -4.608 -5.324 15.869 1.00 91.38 131 ASP A CA 1
ATOM 1061 C C . ASP A 1 131 ? -5.251 -4.728 17.135 1.00 91.38 131 ASP A C 1
ATOM 1063 O O . ASP A 1 131 ? -4.618 -4.684 18.189 1.00 91.38 131 ASP A O 1
ATOM 1067 N N . PHE A 1 132 ? -6.507 -4.255 17.054 1.00 90.50 132 PHE A N 1
ATOM 1068 C CA . PHE A 1 132 ? -7.242 -3.756 18.227 1.00 90.50 132 PHE A CA 1
ATOM 1069 C C . PHE A 1 132 ? -7.498 -4.879 19.214 1.00 90.50 132 PHE A C 1
ATOM 1071 O O . PHE A 1 132 ? -7.236 -4.721 20.406 1.00 90.50 132 PHE A O 1
ATOM 1078 N N . ARG A 1 133 ? -7.967 -6.012 18.686 1.00 86.94 133 ARG A N 1
ATOM 1079 C CA . ARG A 1 133 ? -8.159 -7.252 19.413 1.00 86.94 133 ARG A CA 1
ATOM 1080 C C . ARG A 1 133 ? -6.857 -7.554 20.147 1.00 86.94 133 ARG A C 1
ATOM 1082 O O . ARG A 1 133 ? -6.802 -7.363 21.357 1.00 86.94 133 ARG A O 1
ATOM 1089 N N . ASP A 1 134 ? -5.788 -7.887 19.433 1.00 84.25 134 ASP A N 1
ATOM 1090 C CA . ASP A 1 134 ? -4.487 -8.253 20.001 1.00 84.25 134 ASP A CA 1
ATOM 1091 C C . ASP A 1 134 ? -4.006 -7.259 21.058 1.00 84.25 134 ASP A C 1
ATOM 1093 O O . ASP A 1 134 ? -3.552 -7.672 22.123 1.00 84.25 134 ASP A O 1
ATOM 1097 N N . ARG A 1 135 ? -4.188 -5.954 20.828 1.00 79.25 135 ARG A N 1
ATOM 1098 C CA . ARG A 1 135 ? -3.852 -4.917 21.804 1.00 79.25 135 ARG A CA 1
ATOM 1099 C C . ARG A 1 135 ? -4.632 -5.055 23.112 1.00 79.25 135 ARG A C 1
ATOM 1101 O O . ARG A 1 135 ? -4.008 -5.009 24.169 1.00 79.25 135 ARG A O 1
ATOM 1108 N N . VAL A 1 136 ? -5.948 -5.248 23.044 1.00 73.62 136 VAL A N 1
ATOM 1109 C CA . VAL A 1 136 ? -6.827 -5.442 24.210 1.00 73.62 136 VAL A CA 1
ATOM 1110 C C . VAL A 1 136 ? -6.545 -6.773 24.930 1.00 73.62 136 VAL A C 1
ATOM 1112 O O . VAL A 1 136 ? -6.610 -6.813 26.157 1.00 73.62 136 VAL A O 1
ATOM 1115 N N . TYR A 1 137 ? -6.176 -7.852 24.219 1.00 67.56 137 TYR A N 1
ATOM 1116 C CA . TYR A 1 137 ? -5.817 -9.141 24.858 1.00 67.56 137 TYR A CA 1
ATOM 1117 C C . TYR A 1 137 ? -4.370 -9.193 25.368 1.00 67.56 137 TYR A C 1
ATOM 1119 O O . TYR A 1 137 ? -4.043 -10.009 26.238 1.00 67.56 137 TYR A O 1
ATOM 1127 N N . SER A 1 138 ? -3.477 -8.360 24.832 1.00 65.75 138 SER A N 1
ATOM 1128 C CA . SER A 1 138 ? -2.060 -8.387 25.182 1.00 65.75 138 SER A CA 1
ATOM 1129 C C . SER A 1 138 ? -1.807 -7.741 26.547 1.00 65.75 138 SER A C 1
ATOM 1131 O O . SER A 1 138 ? -2.102 -6.573 26.785 1.00 65.75 138 SER A O 1
ATOM 1133 N N . HIS A 1 139 ? -1.206 -8.503 27.462 1.00 59.72 139 HIS A N 1
ATOM 1134 C CA . HIS A 1 139 ? -0.774 -8.018 28.775 1.00 59.72 139 HIS A CA 1
ATOM 1135 C C . HIS A 1 139 ? 0.558 -7.269 28.649 1.00 59.72 139 HIS A C 1
ATOM 1137 O O . HIS A 1 139 ? 1.582 -7.699 29.179 1.00 59.72 139 HIS A O 1
ATOM 1143 N N . ILE A 1 140 ? 0.568 -6.173 27.892 1.00 64.69 140 ILE A N 1
ATOM 1144 C CA . ILE A 1 140 ? 1.777 -5.372 27.712 1.00 64.69 140 ILE A CA 1
ATOM 1145 C C . ILE A 1 140 ? 1.918 -4.448 28.920 1.00 64.69 140 ILE A C 1
ATOM 1147 O O . ILE A 1 140 ? 1.053 -3.615 29.199 1.00 64.69 140 ILE A O 1
ATOM 1151 N N . ILE A 1 141 ? 3.022 -4.606 29.648 1.00 71.69 141 ILE A N 1
ATOM 1152 C CA . ILE A 1 141 ? 3.468 -3.614 30.623 1.00 71.69 141 ILE A CA 1
ATOM 1153 C C . ILE A 1 141 ? 4.048 -2.451 29.808 1.00 71.69 141 ILE A C 1
ATOM 1155 O O . ILE A 1 141 ? 5.013 -2.669 29.070 1.00 71.69 141 ILE A O 1
ATOM 1159 N N . PRO A 1 142 ? 3.461 -1.243 29.871 1.00 77.44 142 PRO A N 1
ATOM 1160 C CA . PRO A 1 142 ? 3.952 -0.111 29.102 1.00 77.44 142 PRO A CA 1
ATOM 1161 C C . PRO A 1 142 ? 5.371 0.239 29.554 1.00 77.44 142 PRO A C 1
ATOM 1163 O O . PRO A 1 142 ? 5.637 0.379 30.746 1.00 77.44 142 PRO A O 1
ATOM 1166 N N . SER A 1 143 ? 6.286 0.387 28.598 1.00 79.62 143 SER A N 1
ATOM 1167 C CA . SER A 1 143 ? 7.666 0.809 28.865 1.00 79.62 143 SER A CA 1
ATOM 1168 C C . SER A 1 143 ? 7.864 2.314 28.672 1.00 79.62 143 SER A C 1
ATOM 1170 O O . SER A 1 143 ? 8.890 2.856 29.080 1.00 79.62 143 SER A O 1
ATOM 1172 N N . HIS A 1 144 ? 6.893 2.998 28.055 1.00 77.75 144 HIS A N 1
ATOM 1173 C CA . HIS A 1 144 ? 6.931 4.434 27.795 1.00 77.75 144 HIS A CA 1
ATOM 1174 C C . HIS A 1 144 ? 5.610 5.115 28.170 1.00 77.75 144 HIS A C 1
ATOM 1176 O O . HIS A 1 144 ? 4.527 4.591 27.920 1.00 77.75 144 HIS A O 1
ATOM 1182 N N . THR A 1 145 ? 5.708 6.322 28.727 1.00 79.00 145 THR A N 1
ATOM 1183 C CA . THR A 1 145 ? 4.566 7.210 29.005 1.00 79.00 145 THR A CA 1
ATOM 1184 C C . THR A 1 145 ? 4.124 7.994 27.769 1.00 79.00 145 THR A C 1
ATOM 1186 O O . THR A 1 145 ? 2.951 8.322 27.629 1.00 79.00 145 THR A O 1
ATOM 1189 N N . ILE A 1 146 ? 5.056 8.278 26.856 1.00 85.19 146 ILE A N 1
ATOM 1190 C CA . ILE A 1 146 ? 4.850 9.101 25.660 1.00 85.19 146 ILE A CA 1
ATOM 1191 C C . ILE A 1 146 ? 5.152 8.240 24.423 1.00 85.19 146 ILE A C 1
ATOM 1193 O O . ILE A 1 146 ? 6.097 7.445 24.459 1.00 85.19 146 ILE A O 1
ATOM 1197 N N . PRO A 1 147 ? 4.373 8.358 23.330 1.00 87.25 147 PRO A N 1
ATOM 1198 C CA . PRO A 1 147 ? 4.664 7.658 22.082 1.00 87.25 147 PRO A CA 1
ATOM 1199 C C . PRO A 1 147 ? 6.022 8.058 21.492 1.00 87.25 147 PRO A C 1
ATOM 1201 O O . PRO A 1 147 ? 6.548 9.143 21.748 1.00 87.25 147 PRO A O 1
ATOM 1204 N N . LEU A 1 148 ? 6.563 7.200 20.624 1.00 90.12 148 LEU A N 1
ATOM 1205 C CA . LEU A 1 148 ? 7.765 7.515 19.846 1.00 90.12 148 LEU A CA 1
ATOM 1206 C C . LEU A 1 148 ? 7.529 8.719 18.910 1.00 90.12 148 LEU A C 1
ATOM 1208 O O . LEU A 1 148 ? 6.424 9.251 18.800 1.00 90.12 148 LEU A O 1
ATOM 1212 N N . HIS A 1 149 ? 8.566 9.173 18.206 1.00 89.81 149 HIS A N 1
ATOM 1213 C CA . HIS A 1 149 ? 8.429 10.285 17.264 1.00 89.81 149 HIS A CA 1
ATOM 1214 C C . HIS A 1 149 ? 7.467 9.955 16.106 1.00 89.81 149 HIS A C 1
ATOM 1216 O O . HIS A 1 149 ? 7.378 8.803 15.674 1.00 89.81 149 HIS A O 1
ATOM 1222 N N . LYS A 1 150 ? 6.757 10.971 15.590 1.00 88.44 150 LYS A N 1
ATOM 1223 C CA . LYS A 1 150 ? 5.859 10.819 14.434 1.00 88.44 150 LYS A CA 1
ATOM 1224 C C . LYS A 1 150 ? 6.625 10.304 13.213 1.00 88.44 150 LYS A C 1
ATOM 1226 O O . LYS A 1 150 ? 7.736 10.776 12.960 1.00 88.44 150 LYS A O 1
ATOM 1231 N N . PRO A 1 151 ? 6.044 9.382 12.427 1.00 89.56 151 PRO A N 1
ATOM 1232 C CA . PRO A 1 151 ? 6.685 8.918 11.215 1.00 89.56 151 PRO A CA 1
ATOM 1233 C C . PRO A 1 151 ? 6.741 10.042 10.178 1.00 89.56 151 PRO A C 1
ATOM 1235 O O . PRO A 1 151 ? 5.738 10.690 9.866 1.00 89.56 151 PRO A O 1
ATOM 1238 N N . ASN A 1 152 ? 7.921 10.245 9.601 1.00 89.12 152 ASN A N 1
ATOM 1239 C CA . ASN A 1 152 ? 8.103 11.175 8.493 1.00 89.12 152 ASN A CA 1
ATOM 1240 C C . ASN A 1 152 ? 7.473 10.615 7.209 1.00 89.12 152 ASN A C 1
ATOM 1242 O O . ASN A 1 152 ? 7.387 9.403 7.012 1.00 89.12 152 ASN A O 1
ATOM 1246 N N . MET A 1 153 ? 7.124 11.490 6.262 1.00 84.81 153 MET A N 1
ATOM 1247 C CA . MET A 1 153 ? 6.492 11.090 4.992 1.00 84.81 153 MET A CA 1
ATOM 1248 C C . MET A 1 153 ? 7.296 10.038 4.211 1.00 84.81 153 MET A C 1
ATOM 1250 O O . MET A 1 153 ? 6.725 9.123 3.624 1.00 84.81 153 MET A O 1
ATOM 1254 N N . ILE A 1 154 ? 8.628 10.121 4.256 1.00 85.69 154 ILE A N 1
ATOM 1255 C CA . ILE A 1 154 ? 9.537 9.150 3.628 1.00 85.69 154 ILE A CA 1
ATOM 1256 C C . ILE A 1 154 ? 9.388 7.757 4.263 1.00 85.69 154 ILE A C 1
ATOM 1258 O O . ILE A 1 154 ? 9.429 6.750 3.556 1.00 85.69 154 ILE A O 1
ATOM 1262 N N . GLN A 1 155 ? 9.187 7.689 5.583 1.00 88.44 155 GLN A N 1
ATOM 1263 C CA . GLN A 1 155 ? 8.964 6.430 6.297 1.00 88.44 155 GLN A CA 1
ATOM 1264 C C . GLN A 1 155 ? 7.599 5.839 5.938 1.00 88.44 155 GLN A C 1
ATOM 1266 O O . GLN A 1 155 ? 7.524 4.646 5.664 1.00 88.44 155 GLN A O 1
ATOM 1271 N N . ILE A 1 156 ? 6.562 6.680 5.840 1.00 87.75 156 ILE A N 1
ATOM 1272 C CA . ILE A 1 156 ? 5.205 6.273 5.437 1.00 87.75 156 ILE A CA 1
ATOM 1273 C C . ILE A 1 156 ? 5.188 5.703 4.009 1.00 87.75 156 ILE A C 1
ATOM 1275 O O . ILE A 1 156 ? 4.606 4.649 3.757 1.00 87.75 156 ILE A O 1
ATOM 1279 N N . ILE A 1 157 ? 5.877 6.353 3.068 1.00 84.88 157 ILE A N 1
ATOM 1280 C CA . ILE A 1 157 ? 6.043 5.834 1.700 1.00 84.88 157 ILE A CA 1
ATOM 1281 C C . ILE A 1 157 ? 6.796 4.488 1.716 1.00 84.88 157 ILE A C 1
ATOM 1283 O O . ILE A 1 157 ? 6.471 3.567 0.963 1.00 84.88 157 ILE A O 1
ATOM 1287 N N . GLY A 1 158 ? 7.784 4.364 2.602 1.00 82.94 158 GLY A N 1
ATOM 1288 C CA . GLY A 1 158 ? 8.547 3.145 2.830 1.00 82.94 158 GLY A CA 1
ATOM 1289 C C . GLY A 1 158 ? 9.768 3.003 1.918 1.00 82.94 158 GLY A C 1
ATOM 1290 O O . GLY A 1 158 ? 9.782 3.412 0.754 1.00 82.94 158 GLY A O 1
ATOM 1291 N N . LYS A 1 159 ? 10.810 2.347 2.446 1.00 81.00 159 LYS A N 1
ATOM 1292 C CA . LYS A 1 159 ? 12.109 2.141 1.774 1.00 81.00 159 LYS A CA 1
ATOM 1293 C C . LYS A 1 159 ? 12.015 1.521 0.368 1.00 81.00 159 LYS A C 1
ATOM 1295 O O . LYS A 1 159 ? 12.734 1.985 -0.519 1.00 81.00 159 LYS A O 1
ATOM 1300 N N . PRO A 1 160 ? 11.171 0.502 0.105 1.00 79.00 160 PRO A N 1
ATOM 1301 C CA . PRO A 1 160 ? 11.071 -0.070 -1.238 1.00 79.00 160 PRO A CA 1
ATOM 1302 C C . PRO A 1 160 ? 10.618 0.962 -2.276 1.00 79.00 160 PRO A C 1
ATOM 1304 O O . PRO A 1 160 ? 11.118 0.972 -3.399 1.00 79.00 160 PRO A O 1
ATOM 1307 N N . MET A 1 161 ? 9.706 1.854 -1.884 1.00 77.94 161 MET A N 1
ATOM 1308 C CA . MET A 1 161 ? 9.082 2.810 -2.789 1.00 77.94 161 MET A CA 1
ATOM 1309 C C . MET A 1 161 ? 9.947 4.056 -2.999 1.00 77.94 161 MET A C 1
ATOM 1311 O O . MET A 1 161 ? 10.077 4.544 -4.120 1.00 77.94 161 MET A O 1
ATOM 1315 N N . THR A 1 162 ? 10.644 4.516 -1.960 1.00 81.62 162 THR A N 1
ATOM 1316 C CA . THR A 1 162 ? 11.647 5.584 -2.103 1.00 81.62 162 THR A CA 1
ATOM 1317 C C . THR A 1 162 ? 12.814 5.135 -2.983 1.00 81.62 162 THR A C 1
ATOM 1319 O O . THR A 1 162 ? 13.251 5.877 -3.860 1.00 81.62 162 THR A O 1
ATOM 1322 N N . THR A 1 163 ? 13.260 3.883 -2.830 1.00 84.25 163 THR A N 1
ATOM 1323 C CA . THR A 1 163 ? 14.292 3.284 -3.691 1.00 84.25 163 THR A CA 1
ATOM 1324 C C . THR A 1 163 ? 13.818 3.177 -5.141 1.00 84.25 163 THR A C 1
ATOM 1326 O O . THR A 1 163 ? 14.600 3.403 -6.063 1.00 84.25 163 THR A O 1
ATOM 1329 N N . TYR A 1 164 ? 12.544 2.840 -5.361 1.00 83.69 164 TYR A N 1
ATOM 1330 C CA . TYR A 1 164 ? 11.944 2.785 -6.694 1.00 83.69 164 TYR A CA 1
ATOM 1331 C C . TYR A 1 164 ? 11.984 4.151 -7.395 1.00 83.69 164 TYR A C 1
ATOM 1333 O O . TYR A 1 164 ? 12.477 4.249 -8.518 1.00 83.69 164 TYR A O 1
ATOM 1341 N N . LEU A 1 165 ? 11.559 5.214 -6.709 1.00 84.44 165 LEU A N 1
ATOM 1342 C CA . LEU A 1 165 ? 11.611 6.581 -7.239 1.00 84.44 165 LEU A CA 1
ATOM 1343 C C . LEU A 1 165 ? 13.038 7.030 -7.514 1.00 84.44 165 LEU A C 1
ATOM 1345 O O . LEU A 1 165 ? 13.321 7.540 -8.594 1.00 84.44 165 LEU A O 1
ATOM 1349 N N . PHE A 1 166 ? 13.946 6.786 -6.569 1.00 87.69 166 PHE A N 1
ATOM 1350 C CA . PHE A 1 166 ? 15.348 7.146 -6.726 1.00 87.69 166 PHE A CA 1
ATOM 1351 C C . PHE A 1 166 ? 15.971 6.477 -7.955 1.00 87.69 166 PHE A C 1
ATOM 1353 O O . PHE A 1 166 ? 16.663 7.139 -8.720 1.00 87.69 166 PHE A O 1
ATOM 1360 N N . LYS A 1 167 ? 15.674 5.194 -8.207 1.00 87.94 167 LYS A N 1
ATOM 1361 C CA . LYS A 1 167 ? 16.137 4.484 -9.413 1.00 87.94 167 LYS A CA 1
ATOM 1362 C C . LYS A 1 167 ? 15.642 5.137 -10.703 1.00 87.94 167 LYS A C 1
ATOM 1364 O O . LYS A 1 167 ? 16.408 5.238 -11.658 1.00 87.94 167 LYS A O 1
ATOM 1369 N N . HIS A 1 168 ? 14.384 5.571 -10.743 1.00 88.69 168 HIS A N 1
ATOM 1370 C CA . HIS A 1 168 ? 13.812 6.217 -11.924 1.00 88.69 168 HIS A CA 1
ATOM 1371 C C . HIS A 1 168 ? 14.354 7.635 -12.140 1.00 88.69 168 HIS A C 1
ATOM 1373 O O . HIS A 1 168 ? 14.708 7.966 -13.269 1.00 88.69 168 HIS A O 1
ATOM 1379 N N . ILE A 1 169 ? 14.522 8.420 -11.072 1.00 89.81 169 ILE A N 1
ATOM 1380 C CA . ILE A 1 169 ? 15.184 9.734 -11.131 1.00 89.81 169 ILE A CA 1
ATOM 1381 C C . ILE A 1 169 ? 16.628 9.574 -11.608 1.00 89.81 169 ILE A C 1
ATOM 1383 O O . ILE A 1 169 ? 17.045 10.258 -12.537 1.00 89.81 169 ILE A O 1
ATOM 1387 N N . LEU A 1 170 ? 17.380 8.644 -11.011 1.00 90.19 170 LEU A N 1
ATOM 1388 C CA . LEU A 1 170 ? 18.770 8.384 -11.376 1.00 90.19 170 LEU A CA 1
ATOM 1389 C C . LEU A 1 170 ? 18.895 7.972 -12.846 1.00 90.19 170 LEU A C 1
ATOM 1391 O O . LEU A 1 170 ? 19.813 8.423 -13.519 1.00 90.19 170 LEU A O 1
ATOM 1395 N N . ASN A 1 171 ? 17.962 7.163 -13.360 1.00 87.44 171 ASN A N 1
ATOM 1396 C CA . ASN A 1 171 ? 17.924 6.801 -14.777 1.00 87.44 171 ASN A CA 1
ATOM 1397 C C . ASN A 1 171 ? 17.779 8.047 -15.664 1.00 87.44 171 ASN A C 1
ATOM 1399 O O . ASN A 1 171 ? 18.618 8.271 -16.532 1.00 87.44 171 ASN A O 1
ATOM 1403 N N . ILE A 1 172 ? 16.791 8.901 -15.383 1.00 88.06 172 ILE A N 1
ATOM 1404 C CA . ILE A 1 172 ? 16.571 10.144 -16.137 1.00 88.06 172 ILE A CA 1
ATOM 1405 C C . ILE A 1 172 ? 17.818 11.041 -16.081 1.00 88.06 172 ILE A C 1
ATOM 1407 O O . ILE A 1 172 ? 18.269 11.528 -17.115 1.00 88.06 172 ILE A O 1
ATOM 1411 N N . VAL A 1 173 ? 18.419 11.215 -14.900 1.00 88.62 173 VAL A N 1
ATOM 1412 C CA . VAL A 1 173 ? 19.633 12.029 -14.715 1.00 88.62 173 VAL A CA 1
ATOM 1413 C C . VAL A 1 173 ? 20.823 11.459 -15.485 1.00 88.62 173 VAL A C 1
ATOM 1415 O O . VAL A 1 173 ? 21.560 12.227 -16.103 1.00 88.62 173 VAL A O 1
ATOM 1418 N N . LEU A 1 174 ? 21.011 10.137 -15.485 1.00 86.50 174 LEU A N 1
ATOM 1419 C CA . LEU A 1 174 ? 22.077 9.483 -16.247 1.00 86.50 174 LEU A CA 1
ATOM 1420 C C . LEU A 1 174 ? 21.871 9.672 -17.750 1.00 86.50 174 LEU A C 1
ATOM 1422 O O . LEU A 1 174 ? 22.814 10.037 -18.446 1.00 86.50 174 LEU A O 1
ATOM 1426 N N . VAL A 1 175 ? 20.645 9.490 -18.244 1.00 84.81 175 VAL A N 1
ATOM 1427 C CA . VAL A 1 175 ? 20.320 9.686 -19.662 1.00 84.81 175 VAL A CA 1
ATOM 1428 C C . VAL A 1 175 ? 20.558 11.139 -20.072 1.00 84.81 175 VAL A C 1
ATOM 1430 O O . VAL A 1 175 ? 21.242 11.382 -21.062 1.00 84.81 175 VAL A O 1
ATOM 1433 N N . ILE A 1 176 ? 20.080 12.109 -19.288 1.00 83.88 176 ILE A N 1
ATOM 1434 C CA . ILE A 1 176 ? 20.308 13.539 -19.548 1.00 83.88 176 ILE A CA 1
ATOM 1435 C C . ILE A 1 176 ? 21.803 13.873 -19.511 1.00 83.88 176 ILE A C 1
ATOM 1437 O O . ILE A 1 176 ? 22.294 14.566 -20.398 1.00 83.88 176 ILE A O 1
ATOM 1441 N N . SER A 1 177 ? 22.547 13.345 -18.536 1.00 83.00 177 SER A N 1
ATOM 1442 C CA . SER A 1 177 ? 24.001 13.534 -18.448 1.00 83.00 177 SER A CA 1
ATOM 1443 C C . SER A 1 177 ? 24.722 12.997 -19.684 1.00 83.00 177 SER A C 1
ATOM 1445 O O . SER A 1 177 ? 25.612 13.666 -20.201 1.00 83.00 177 SER A O 1
ATOM 1447 N N . VAL A 1 178 ? 24.315 11.830 -20.197 1.00 79.44 178 VAL A N 1
ATOM 1448 C CA . VAL A 1 178 ? 24.865 11.265 -21.439 1.00 79.44 178 VAL A CA 1
ATOM 1449 C C . VAL A 1 178 ? 24.544 12.162 -22.633 1.00 79.44 178 VAL A C 1
ATOM 1451 O O . VAL A 1 178 ? 25.446 12.436 -23.416 1.00 79.44 178 VAL A O 1
ATOM 1454 N N . ILE A 1 179 ? 23.312 12.672 -22.751 1.00 78.12 179 ILE A N 1
ATOM 1455 C CA . ILE A 1 179 ? 22.923 13.599 -23.832 1.00 78.12 179 ILE A CA 1
ATOM 1456 C C . ILE A 1 179 ? 23.781 14.873 -23.801 1.00 78.12 179 ILE A C 1
ATOM 1458 O O . ILE A 1 179 ? 24.266 15.307 -24.841 1.00 78.12 179 ILE A O 1
ATOM 1462 N N . ILE A 1 180 ? 23.975 15.462 -22.616 1.00 77.94 180 ILE A N 1
ATOM 1463 C CA . ILE A 1 180 ? 24.755 16.696 -22.439 1.00 77.94 180 ILE A CA 1
ATOM 1464 C C . ILE A 1 180 ? 26.245 16.450 -22.722 1.00 77.94 180 ILE A C 1
ATOM 1466 O O . ILE A 1 180 ? 26.895 17.272 -23.366 1.00 77.94 180 ILE A O 1
ATOM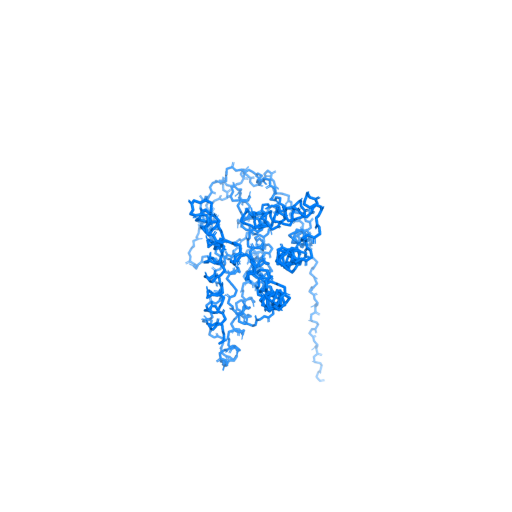 1470 N N . PHE A 1 181 ? 26.794 15.326 -22.251 1.00 74.12 181 PHE A N 1
ATOM 1471 C CA . PHE A 1 181 ? 28.212 14.991 -22.403 1.00 74.12 181 PHE A CA 1
ATOM 1472 C C . PHE A 1 181 ? 28.568 14.602 -23.845 1.00 74.12 181 PHE A C 1
ATOM 1474 O O . PHE A 1 181 ? 29.585 15.037 -24.381 1.00 74.12 181 PHE A O 1
ATOM 1481 N N . TRP A 1 182 ? 27.717 13.816 -24.504 1.00 69.25 182 TRP A N 1
ATOM 1482 C CA . TRP A 1 182 ? 27.857 13.433 -25.908 1.00 69.25 182 TRP A CA 1
ATOM 1483 C C . TRP A 1 182 ? 27.218 14.463 -26.832 1.00 69.25 182 TRP A C 1
ATOM 1485 O O . TRP A 1 182 ? 26.415 14.093 -27.673 1.00 69.25 182 TRP A O 1
ATOM 1495 N N . ASN A 1 183 ? 27.580 15.738 -26.721 1.00 64.06 183 ASN A N 1
ATOM 1496 C CA . ASN A 1 183 ? 27.102 16.840 -27.568 1.00 64.06 183 ASN A CA 1
ATOM 1497 C C . ASN A 1 183 ? 27.346 16.584 -29.090 1.00 64.06 183 ASN A C 1
ATOM 1499 O O . ASN A 1 183 ? 28.285 17.117 -29.678 1.00 64.06 183 ASN A O 1
ATOM 1503 N N . ILE A 1 184 ? 26.583 15.676 -29.720 1.00 57.00 184 ILE A N 1
ATOM 1504 C CA . ILE A 1 184 ? 26.992 14.931 -30.923 1.00 57.00 184 ILE A CA 1
ATOM 1505 C C . ILE A 1 184 ? 25.792 14.712 -31.885 1.00 57.00 184 ILE A C 1
ATOM 1507 O O . ILE A 1 184 ? 24.731 14.251 -31.462 1.00 57.00 184 ILE A O 1
ATOM 1511 N N . PRO A 1 185 ? 25.961 14.905 -33.212 1.00 55.38 185 PRO A N 1
ATOM 1512 C CA . PRO A 1 185 ? 24.932 14.670 -34.248 1.00 55.38 185 PRO A CA 1
ATOM 1513 C C . PRO A 1 185 ? 24.384 13.224 -34.352 1.00 55.38 185 PRO A C 1
ATOM 1515 O O . PRO A 1 185 ? 23.309 13.003 -34.915 1.00 55.38 185 PRO A O 1
ATOM 1518 N N . TYR A 1 186 ? 25.072 12.238 -33.768 1.00 53.16 186 TYR A N 1
ATOM 1519 C CA . TYR A 1 186 ? 24.656 10.830 -33.666 1.00 53.16 186 TYR A CA 1
ATOM 1520 C C . TYR A 1 186 ? 23.432 10.608 -32.755 1.00 53.16 186 TYR A C 1
ATOM 1522 O O . TYR A 1 186 ? 22.805 9.549 -32.827 1.00 53.16 186 TYR A O 1
ATOM 1530 N N . LEU A 1 187 ? 23.043 11.603 -31.947 1.00 60.31 187 LEU A N 1
ATOM 1531 C CA . LEU A 1 187 ? 21.794 11.596 -31.173 1.00 60.31 187 LEU A CA 1
ATOM 1532 C C . LEU A 1 187 ? 20.546 11.479 -32.057 1.00 60.31 187 LEU A C 1
ATOM 1534 O O . LEU A 1 187 ? 19.560 10.886 -31.625 1.00 60.31 187 LEU A O 1
ATOM 1538 N N . SER A 1 188 ? 20.596 11.978 -33.297 1.00 65.50 188 SER A N 1
ATOM 1539 C CA . SER A 1 188 ? 19.472 11.892 -34.242 1.00 65.50 188 SER A CA 1
ATOM 1540 C C . SER A 1 188 ? 19.026 10.445 -34.491 1.00 65.50 188 SER A C 1
ATOM 1542 O O . SER A 1 188 ? 17.831 10.159 -34.505 1.00 65.50 188 SER A O 1
ATOM 1544 N N . SER A 1 189 ? 19.977 9.510 -34.587 1.00 68.00 189 SER A N 1
ATOM 1545 C CA . SER A 1 189 ? 19.703 8.091 -34.845 1.00 68.00 189 SER A CA 1
ATOM 1546 C C . SER A 1 189 ? 19.220 7.316 -33.619 1.00 68.00 189 SER A C 1
ATOM 1548 O O . SER A 1 189 ? 18.531 6.310 -33.766 1.00 68.00 189 SER A O 1
ATOM 1550 N N . TRP A 1 190 ? 19.556 7.782 -32.415 1.00 73.12 190 TRP A N 1
ATOM 1551 C CA . TRP A 1 190 ? 19.216 7.121 -31.147 1.00 73.12 190 TRP A CA 1
ATOM 1552 C C . TRP A 1 190 ? 18.087 7.812 -30.379 1.00 73.12 190 TRP A C 1
ATOM 1554 O O . TRP A 1 190 ? 17.691 7.346 -29.310 1.00 73.12 190 TRP A O 1
ATOM 1564 N N . TYR A 1 191 ? 17.537 8.892 -30.933 1.00 77.50 191 TYR A N 1
ATOM 1565 C CA . TYR A 1 191 ? 16.539 9.744 -30.297 1.00 77.50 191 TYR A CA 1
ATOM 1566 C C . TYR A 1 191 ? 15.350 8.961 -29.726 1.00 77.50 191 TYR A C 1
ATOM 1568 O O . TYR A 1 191 ? 14.993 9.150 -28.567 1.00 77.50 191 TYR A O 1
ATOM 1576 N N . ASN A 1 192 ? 14.790 8.017 -30.488 1.00 76.19 192 ASN A N 1
ATOM 1577 C CA . ASN A 1 192 ? 13.664 7.193 -30.036 1.00 76.19 192 ASN A CA 1
ATOM 1578 C C . ASN A 1 192 ? 14.015 6.330 -28.813 1.00 76.19 192 ASN A C 1
ATOM 1580 O O . ASN A 1 192 ? 13.210 6.181 -27.897 1.00 76.19 192 ASN A O 1
ATOM 1584 N N . LEU A 1 193 ? 15.222 5.767 -28.772 1.00 76.75 193 LEU A N 1
ATOM 1585 C CA . LEU A 1 193 ? 15.661 4.930 -27.657 1.00 76.75 193 LEU A CA 1
ATOM 1586 C C . LEU A 1 193 ? 15.932 5.779 -26.409 1.00 76.75 193 LEU A C 1
ATOM 1588 O O . LEU A 1 193 ? 15.532 5.411 -25.309 1.00 76.75 193 LEU A O 1
ATOM 1592 N N . ILE A 1 194 ? 16.533 6.953 -26.587 1.00 80.38 194 ILE A N 1
ATOM 1593 C CA . ILE A 1 194 ? 16.758 7.926 -25.512 1.00 80.38 194 ILE A CA 1
ATOM 1594 C C . ILE A 1 194 ? 15.426 8.419 -24.938 1.00 80.38 194 ILE A C 1
ATOM 1596 O O . ILE A 1 194 ? 15.235 8.405 -23.722 1.00 80.38 194 ILE A O 1
ATOM 1600 N N . LEU A 1 195 ? 14.473 8.779 -25.802 1.00 80.25 195 LEU A N 1
ATOM 1601 C CA . LEU A 1 195 ? 13.119 9.140 -25.393 1.00 80.25 195 LEU A CA 1
ATOM 1602 C C . LEU A 1 195 ? 12.440 8.015 -24.619 1.00 80.25 19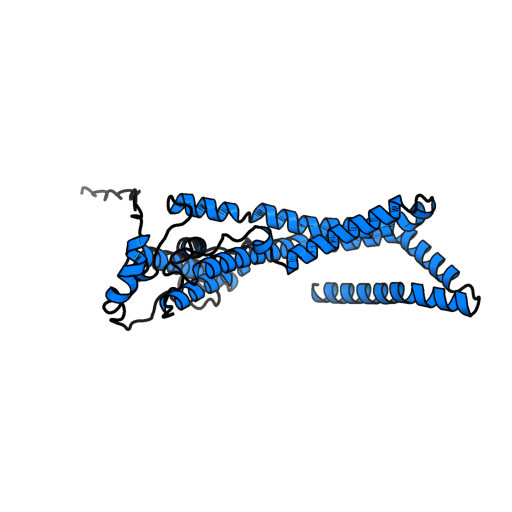5 LEU A C 1
ATOM 1604 O O . LEU A 1 195 ? 11.810 8.290 -23.603 1.00 80.25 195 LEU A O 1
ATOM 1608 N N . PHE A 1 196 ? 12.576 6.760 -25.050 1.00 82.12 196 PHE A N 1
ATOM 1609 C CA . PHE A 1 196 ? 12.016 5.623 -24.322 1.00 82.12 196 PHE A CA 1
ATOM 1610 C C . PHE A 1 196 ? 12.533 5.565 -22.877 1.00 82.12 196 PHE A C 1
ATOM 1612 O O . PHE A 1 196 ? 11.735 5.452 -21.943 1.00 82.12 196 PHE A O 1
ATOM 1619 N N . PHE A 1 197 ? 13.846 5.726 -22.677 1.00 83.69 197 PHE A N 1
ATOM 1620 C CA . PHE A 1 197 ? 14.458 5.738 -21.345 1.00 83.69 197 PHE A CA 1
ATOM 1621 C C . PHE A 1 197 ? 14.093 6.961 -20.493 1.00 83.69 197 PHE A C 1
ATOM 1623 O O . PHE A 1 197 ? 14.310 6.918 -19.288 1.00 83.69 197 PHE A O 1
ATOM 1630 N N . ILE A 1 198 ? 13.490 8.007 -21.062 1.00 84.56 198 ILE A N 1
ATOM 1631 C CA . ILE A 1 198 ? 12.952 9.156 -20.314 1.00 84.56 198 ILE A CA 1
ATOM 1632 C C . ILE A 1 198 ? 11.446 8.995 -20.065 1.00 84.56 198 ILE A C 1
ATOM 1634 O O . ILE A 1 198 ? 10.973 9.164 -18.941 1.00 84.56 198 ILE A O 1
ATOM 1638 N N . ILE A 1 199 ? 10.674 8.635 -21.090 1.00 84.50 199 ILE A N 1
ATOM 1639 C CA . ILE A 1 199 ? 9.211 8.521 -21.031 1.00 84.50 199 ILE A CA 1
ATOM 1640 C C . ILE A 1 199 ? 8.799 7.381 -20.099 1.00 84.50 199 ILE A C 1
ATOM 1642 O O . ILE A 1 199 ? 7.937 7.576 -19.244 1.00 84.50 199 ILE A O 1
ATOM 1646 N N . TYR A 1 200 ? 9.438 6.213 -20.209 1.00 85.12 200 TYR A N 1
ATOM 1647 C CA . TYR A 1 200 ? 9.133 5.055 -19.369 1.00 85.12 200 TYR A CA 1
ATOM 1648 C C . TYR A 1 200 ? 9.224 5.354 -17.858 1.00 85.12 200 TYR A C 1
ATOM 1650 O O . TYR A 1 200 ? 8.226 5.151 -17.155 1.00 85.12 200 TYR A O 1
ATOM 1658 N N . PRO A 1 201 ? 10.364 5.841 -17.317 1.00 86.38 201 PRO A N 1
ATOM 1659 C CA . PRO A 1 201 ? 10.447 6.179 -15.900 1.00 86.38 201 PRO A CA 1
ATOM 1660 C C . PRO A 1 201 ? 9.516 7.334 -15.533 1.00 86.38 201 PRO A C 1
ATOM 1662 O O . PRO A 1 201 ? 8.921 7.285 -14.461 1.00 86.38 201 PRO A O 1
ATOM 1665 N N . THR A 1 202 ? 9.327 8.323 -16.412 1.00 86.56 202 THR A N 1
ATOM 1666 C CA . THR A 1 202 ? 8.428 9.456 -16.142 1.00 86.56 202 THR A CA 1
ATOM 1667 C C . THR A 1 202 ? 6.989 8.986 -15.936 1.00 86.56 202 THR A C 1
ATOM 1669 O O . THR A 1 202 ? 6.394 9.308 -14.912 1.00 86.56 202 THR A O 1
ATOM 1672 N N . LEU A 1 203 ? 6.451 8.150 -16.832 1.00 85.62 203 LEU A N 1
ATOM 1673 C CA . LEU A 1 203 ? 5.099 7.594 -16.689 1.00 85.62 203 LEU A CA 1
ATOM 1674 C C . LEU A 1 203 ? 4.946 6.806 -15.379 1.00 85.62 203 LEU A C 1
ATOM 1676 O O . LEU A 1 203 ? 3.976 6.981 -14.643 1.00 85.62 203 LEU A O 1
ATOM 1680 N N . LYS A 1 204 ? 5.944 5.995 -15.019 1.00 83.31 204 LYS A N 1
ATOM 1681 C CA . LYS A 1 204 ? 5.932 5.263 -13.745 1.00 83.31 204 LYS A CA 1
ATOM 1682 C C . LYS A 1 204 ? 6.013 6.164 -12.514 1.00 83.31 204 LYS A C 1
ATOM 1684 O O . LYS A 1 204 ? 5.393 5.864 -11.496 1.00 83.31 204 LYS A O 1
ATOM 1689 N N . MET A 1 205 ? 6.744 7.273 -12.594 1.00 86.00 205 MET A N 1
ATOM 1690 C CA . MET A 1 205 ? 6.773 8.269 -11.526 1.00 86.00 205 MET A CA 1
ATOM 1691 C C . MET A 1 205 ? 5.457 9.046 -11.424 1.00 86.00 205 MET A C 1
ATOM 1693 O O . MET A 1 205 ? 5.058 9.380 -10.310 1.00 86.00 205 MET A O 1
ATOM 1697 N N . THR A 1 206 ? 4.749 9.292 -12.534 1.00 85.06 206 THR A N 1
ATOM 1698 C CA . THR A 1 206 ? 3.446 9.981 -12.487 1.00 85.06 206 THR A CA 1
ATOM 1699 C C . THR A 1 206 ? 2.399 9.195 -11.702 1.00 85.06 206 THR A C 1
ATOM 1701 O O . THR A 1 206 ? 1.724 9.793 -10.868 1.00 85.06 206 THR A O 1
ATOM 1704 N N . ASP A 1 207 ? 2.342 7.866 -11.853 1.00 83.06 207 ASP A N 1
ATOM 1705 C CA . ASP A 1 207 ? 1.462 7.005 -11.044 1.00 83.06 207 ASP A CA 1
ATOM 1706 C C . ASP A 1 207 ? 1.710 7.194 -9.544 1.00 83.06 207 ASP A C 1
ATOM 1708 O O . ASP A 1 207 ? 0.776 7.288 -8.747 1.00 83.06 207 ASP A O 1
ATOM 1712 N N . PHE A 1 208 ? 2.982 7.298 -9.154 1.00 82.06 208 PHE A N 1
ATOM 1713 C CA . PHE A 1 208 ? 3.344 7.539 -7.766 1.00 82.06 208 PHE A CA 1
ATOM 1714 C C . PHE A 1 208 ? 2.935 8.930 -7.283 1.00 82.06 208 PHE A C 1
ATOM 1716 O O . PHE A 1 208 ? 2.370 9.047 -6.197 1.00 82.06 208 PHE A O 1
ATOM 1723 N N . ILE A 1 209 ? 3.228 9.976 -8.060 1.00 83.25 209 ILE A N 1
ATOM 1724 C CA . ILE A 1 209 ? 2.885 11.357 -7.692 1.00 83.25 209 ILE A CA 1
ATOM 1725 C C . ILE A 1 209 ? 1.372 11.469 -7.493 1.00 83.25 209 ILE A C 1
ATOM 1727 O O . ILE A 1 209 ? 0.931 12.009 -6.482 1.00 83.25 209 ILE A O 1
ATOM 1731 N N . ILE A 1 210 ? 0.587 10.883 -8.399 1.00 84.12 210 ILE A N 1
ATOM 1732 C CA . ILE A 1 210 ? -0.872 10.831 -8.294 1.00 84.12 210 ILE A CA 1
ATOM 1733 C C . ILE A 1 210 ? -1.286 10.092 -7.013 1.00 84.12 210 ILE A C 1
ATOM 1735 O O . ILE A 1 210 ? -2.003 10.664 -6.192 1.00 84.12 210 ILE A O 1
ATOM 1739 N N . ALA A 1 211 ? -0.787 8.872 -6.782 1.00 82.31 211 ALA A N 1
ATOM 1740 C CA . ALA A 1 211 ? -1.098 8.097 -5.576 1.00 82.31 211 ALA A CA 1
ATOM 1741 C C . ALA A 1 211 ? -0.781 8.857 -4.275 1.00 82.31 211 ALA A C 1
ATOM 1743 O O . ALA A 1 211 ? -1.582 8.877 -3.337 1.00 82.31 211 ALA A O 1
ATOM 1744 N N . PHE A 1 212 ? 0.366 9.532 -4.235 1.00 80.62 212 PHE A N 1
ATOM 1745 C CA . PHE A 1 212 ? 0.800 10.339 -3.101 1.00 80.62 212 PHE A CA 1
ATOM 1746 C C . PHE A 1 212 ? -0.095 11.568 -2.878 1.00 80.62 212 PHE A C 1
ATOM 1748 O O . PHE A 1 212 ? -0.494 11.847 -1.743 1.00 80.62 212 PHE A O 1
ATOM 1755 N N . CYS A 1 213 ? -0.444 12.282 -3.952 1.00 81.00 213 CYS A N 1
ATOM 1756 C CA . CYS A 1 213 ? -1.315 13.454 -3.901 1.00 81.00 213 CYS A CA 1
ATOM 1757 C C . CYS A 1 213 ? -2.740 13.124 -3.443 1.00 81.00 213 CYS A C 1
ATOM 1759 O O . CYS A 1 213 ? -3.365 13.988 -2.832 1.00 81.00 213 CYS A O 1
ATOM 1761 N N . TYR A 1 214 ? -3.238 11.911 -3.706 1.00 80.75 214 TYR A N 1
ATOM 1762 C CA . TYR A 1 214 ? -4.579 11.487 -3.295 1.00 80.75 214 TYR A CA 1
ATOM 1763 C C . TYR A 1 214 ? -4.659 11.040 -1.834 1.00 80.75 214 TYR A C 1
ATOM 1765 O O . TYR A 1 214 ? -5.607 11.407 -1.145 1.00 80.75 214 TYR A O 1
ATOM 1773 N N . ILE A 1 215 ? -3.690 10.261 -1.339 1.00 79.94 215 ILE A N 1
ATOM 1774 C CA . ILE A 1 215 ? -3.791 9.719 0.024 1.00 79.94 215 ILE A CA 1
ATOM 1775 C C . ILE A 1 215 ? -3.465 10.729 1.111 1.00 79.94 215 ILE A C 1
ATOM 1777 O O . ILE A 1 215 ? -4.075 10.643 2.172 1.00 79.94 215 ILE A O 1
ATOM 1781 N N . GLN A 1 216 ? -2.512 11.638 0.867 1.00 78.19 216 GLN A N 1
ATOM 1782 C CA . GLN A 1 216 ? -2.027 12.651 1.817 1.00 78.19 216 GLN A CA 1
ATOM 1783 C C . GLN A 1 216 ? -2.208 12.240 3.293 1.00 78.19 216 GLN A C 1
ATOM 1785 O O . GLN A 1 216 ? -3.215 12.605 3.900 1.00 78.19 216 GLN A O 1
ATOM 1790 N N . PRO A 1 217 ? -1.249 11.525 3.910 1.00 77.69 217 PRO A N 1
ATOM 1791 C CA . PRO A 1 217 ? -1.324 11.092 5.314 1.00 77.69 217 PRO A CA 1
ATOM 1792 C C . PRO A 1 217 ? -1.682 12.215 6.303 1.00 77.69 217 PRO A C 1
ATOM 1794 O O . PRO A 1 217 ? -2.333 11.991 7.321 1.00 77.69 217 PRO A O 1
ATOM 1797 N N . THR A 1 218 ? -1.323 13.457 5.971 1.00 81.50 218 THR A N 1
ATOM 1798 C CA . THR A 1 218 ? -1.696 14.666 6.717 1.00 81.50 218 THR A CA 1
ATOM 1799 C C . THR A 1 218 ? -3.205 14.907 6.792 1.00 81.50 218 THR A C 1
ATOM 1801 O O . THR A 1 218 ? -3.682 15.480 7.769 1.00 81.50 218 THR A O 1
ATOM 1804 N N . SER A 1 219 ? -3.974 14.457 5.800 1.00 86.06 219 SER A N 1
ATOM 1805 C CA . SER A 1 219 ? -5.436 14.524 5.802 1.00 86.06 219 SER A CA 1
ATOM 1806 C C . SER A 1 219 ? -6.044 13.674 6.917 1.00 86.06 219 SER A C 1
ATOM 1808 O O . SER A 1 219 ? -7.004 14.107 7.551 1.00 86.06 219 SER A O 1
ATOM 1810 N N . VAL A 1 220 ? -5.456 12.511 7.216 1.00 86.19 220 VAL A N 1
ATOM 1811 C CA . VAL A 1 220 ? -5.899 11.636 8.309 1.00 86.19 220 VAL A CA 1
ATOM 1812 C C . VAL A 1 220 ? -5.682 12.329 9.651 1.00 86.19 220 VAL A C 1
ATOM 1814 O O . VAL A 1 220 ? -6.604 12.379 10.458 1.00 86.19 220 VAL A O 1
ATOM 1817 N N . TYR A 1 221 ? -4.527 12.969 9.858 1.00 87.25 221 TYR A N 1
ATOM 1818 C CA . TYR A 1 221 ? -4.274 13.741 11.081 1.00 87.25 221 TYR A CA 1
ATOM 1819 C C . TYR A 1 221 ? -5.272 14.886 11.278 1.00 87.25 221 TYR A C 1
ATOM 1821 O O . TYR A 1 221 ? -5.754 15.080 12.388 1.00 87.25 221 TYR A O 1
ATOM 1829 N N . LYS A 1 222 ? -5.653 15.591 10.205 1.00 88.94 222 LYS A N 1
ATOM 1830 C CA . LYS A 1 222 ? -6.704 16.620 10.280 1.00 88.94 222 LYS A CA 1
ATOM 1831 C C . LYS A 1 222 ? -8.073 16.034 10.628 1.00 88.94 222 LYS A C 1
ATOM 1833 O O . LYS A 1 222 ? -8.830 16.648 11.369 1.00 88.94 222 LYS A O 1
ATOM 1838 N N . LYS A 1 223 ? -8.414 14.854 10.099 1.00 89.38 223 LYS A N 1
ATOM 1839 C CA . LYS A 1 223 ? -9.673 14.170 10.441 1.00 89.38 223 LYS A CA 1
ATOM 1840 C C . LYS A 1 223 ? -9.702 13.750 11.910 1.00 89.38 223 LYS A C 1
ATOM 1842 O O . LYS A 1 223 ? -10.720 13.954 12.560 1.00 89.38 223 LYS A O 1
ATOM 1847 N N . ILE A 1 224 ? -8.584 13.240 12.427 1.00 88.44 224 ILE A N 1
ATOM 1848 C CA . ILE A 1 224 ? -8.409 12.919 13.850 1.00 88.44 224 ILE A CA 1
ATOM 1849 C C . ILE A 1 224 ? -8.592 14.182 14.696 1.00 88.44 224 ILE A C 1
ATOM 1851 O O . ILE A 1 224 ? -9.402 14.184 15.616 1.00 88.44 224 ILE A O 1
ATOM 1855 N N . GLU A 1 225 ? -7.910 15.272 14.349 1.00 89.69 225 GLU A N 1
ATOM 1856 C CA . GLU A 1 225 ? -8.024 16.546 15.064 1.00 89.69 225 GLU A CA 1
ATOM 1857 C C . GLU A 1 225 ? -9.460 17.086 15.061 1.00 89.69 225 GLU A C 1
ATOM 1859 O O . GLU A 1 225 ? -9.957 17.519 16.095 1.00 89.69 225 GLU A O 1
ATOM 1864 N N . ASN A 1 226 ? -10.171 16.986 13.938 1.00 88.44 226 ASN A N 1
ATOM 1865 C CA . ASN A 1 226 ? -11.572 17.399 13.856 1.00 88.44 226 ASN A CA 1
ATOM 1866 C C . ASN A 1 226 ? -12.506 16.520 14.701 1.00 88.44 226 ASN A C 1
ATOM 1868 O O . ASN A 1 226 ? -13.488 17.026 15.239 1.00 88.44 226 ASN A O 1
ATOM 1872 N N . GLN A 1 227 ? -12.227 15.217 14.790 1.00 86.38 227 GLN A N 1
ATOM 1873 C CA . GLN A 1 227 ? -13.067 14.256 15.504 1.00 86.38 227 GLN A CA 1
ATOM 1874 C C . GLN A 1 227 ? -12.838 14.278 17.018 1.00 86.38 227 GLN A C 1
ATOM 1876 O O . GLN A 1 227 ? -13.794 14.164 17.779 1.00 86.38 227 GLN A O 1
ATOM 1881 N N . PHE A 1 228 ? -11.584 14.414 17.449 1.00 84.31 228 PHE A N 1
ATOM 1882 C CA . PHE A 1 228 ? -11.195 14.345 18.860 1.00 84.31 228 PHE A CA 1
ATOM 1883 C C . PHE A 1 228 ? -10.859 15.712 19.467 1.00 84.31 228 PHE A C 1
ATOM 1885 O O . PHE A 1 228 ? -10.571 15.790 20.658 1.00 84.31 228 PHE A O 1
ATOM 1892 N N . HIS A 1 229 ? -10.870 16.784 18.668 1.00 85.44 229 HIS A N 1
ATOM 1893 C CA . HIS A 1 229 ? -10.458 18.143 19.054 1.00 85.44 229 HIS A CA 1
ATOM 1894 C C . HIS A 1 229 ? -9.007 18.251 19.555 1.00 85.44 229 HIS A C 1
ATOM 1896 O O . HIS A 1 229 ? -8.618 19.250 20.156 1.00 85.44 229 HIS A O 1
ATOM 1902 N N . THR A 1 230 ? -8.193 17.227 19.294 1.00 86.19 230 THR A N 1
ATOM 1903 C CA . THR A 1 230 ? -6.763 17.177 19.600 1.00 86.19 230 THR A CA 1
ATOM 1904 C C . THR A 1 230 ? -6.038 16.365 18.536 1.00 86.19 230 THR A C 1
ATOM 1906 O O . THR A 1 230 ? -6.587 15.423 17.962 1.00 86.19 230 THR A O 1
ATOM 1909 N N . THR A 1 231 ? -4.782 16.719 18.274 1.00 79.81 231 THR A N 1
ATOM 1910 C CA . THR A 1 231 ? -3.943 15.996 17.311 1.00 79.81 231 THR A CA 1
ATOM 1911 C C . THR A 1 231 ? -3.506 14.622 17.822 1.00 79.81 231 THR A C 1
ATOM 1913 O O . THR A 1 231 ? -3.189 13.751 17.012 1.00 79.81 231 THR A O 1
ATOM 1916 N N . GLU A 1 232 ? -3.485 14.423 19.145 1.00 85.81 232 GLU A N 1
ATOM 1917 C CA . GLU A 1 232 ? -3.051 13.188 19.805 1.00 85.81 232 GLU A CA 1
ATOM 1918 C C . GLU A 1 232 ? -3.929 12.895 21.029 1.00 85.81 232 GLU A C 1
ATOM 1920 O O . GLU A 1 232 ? -3.578 13.266 22.149 1.00 85.81 232 GLU A O 1
ATOM 1925 N N . PRO A 1 233 ? -5.104 12.270 20.840 1.00 85.12 233 PRO A N 1
ATOM 1926 C CA . PRO A 1 233 ? -5.915 11.802 21.956 1.00 85.12 233 PRO A CA 1
ATOM 1927 C C . PRO A 1 233 ? -5.217 10.651 22.695 1.00 85.12 233 PRO A C 1
ATOM 1929 O O . PRO A 1 233 ? -4.894 9.623 22.104 1.00 85.12 233 PRO A O 1
ATOM 1932 N N . TYR A 1 234 ? -5.028 10.808 24.005 1.00 86.31 234 TYR A N 1
ATOM 1933 C CA . TYR A 1 234 ? -4.461 9.790 24.893 1.00 86.31 234 TYR A CA 1
ATOM 1934 C C . TYR A 1 234 ? -5.574 8.905 25.463 1.00 86.31 234 TYR A C 1
ATOM 1936 O O . TYR A 1 234 ? -5.928 9.001 26.636 1.00 86.31 234 TYR A O 1
ATOM 1944 N N . ILE A 1 235 ? -6.162 8.062 24.610 1.00 85.94 235 ILE A N 1
ATOM 1945 C CA . ILE A 1 235 ? -7.236 7.143 25.009 1.00 85.94 235 ILE A CA 1
ATOM 1946 C C . ILE A 1 235 ? -6.636 5.774 25.320 1.00 85.94 235 ILE A C 1
ATOM 1948 O O . ILE A 1 235 ? -5.982 5.148 24.479 1.00 85.94 235 ILE A O 1
ATOM 1952 N N . SER A 1 236 ? -6.828 5.329 26.558 1.00 83.00 236 SER A N 1
ATOM 1953 C CA . SER A 1 236 ? -6.339 4.028 27.022 1.00 83.00 236 SER A CA 1
ATOM 1954 C C . SER A 1 236 ? -7.252 2.902 26.548 1.00 83.00 236 SER A C 1
ATOM 1956 O O . SER A 1 236 ? -8.453 3.092 26.366 1.00 83.00 236 SER A O 1
ATOM 1958 N N . TRP A 1 237 ? -6.701 1.702 26.385 1.00 76.69 237 TRP A N 1
ATOM 1959 C CA . TRP A 1 237 ? -7.492 0.530 25.991 1.00 76.69 237 TRP A CA 1
ATOM 1960 C C . TRP A 1 237 ? -8.586 0.183 27.019 1.00 76.69 237 TRP A C 1
ATOM 1962 O O . TRP A 1 237 ? -9.660 -0.258 26.628 1.00 76.69 237 TRP A O 1
ATOM 1972 N N . ASN A 1 238 ? -8.367 0.473 28.309 1.00 74.81 238 ASN A N 1
ATOM 1973 C CA . ASN A 1 238 ? -9.371 0.318 29.373 1.00 74.81 238 ASN A CA 1
ATOM 1974 C C . ASN A 1 238 ? -10.622 1.171 29.136 1.00 74.81 238 ASN A C 1
ATOM 1976 O O . ASN A 1 238 ? -11.736 0.742 29.415 1.00 74.81 238 ASN A O 1
ATOM 1980 N N . GLN A 1 239 ? -10.447 2.380 28.598 1.00 80.19 239 GLN A N 1
ATOM 1981 C CA . GLN A 1 239 ? -11.558 3.284 28.285 1.00 80.19 239 GLN A CA 1
ATOM 1982 C C . GLN A 1 239 ? -12.363 2.819 27.064 1.00 80.19 239 GLN A C 1
ATOM 1984 O O . GLN A 1 239 ? -13.415 3.385 26.770 1.00 80.19 239 GLN A O 1
ATOM 1989 N N . LEU A 1 240 ? -11.883 1.799 26.351 1.00 84.25 240 LEU A N 1
ATOM 1990 C CA . LEU A 1 240 ? -12.498 1.238 25.154 1.00 84.25 240 LEU A CA 1
ATOM 1991 C C . LEU A 1 240 ? -13.184 -0.103 25.428 1.00 84.25 240 LEU A C 1
ATOM 1993 O O . LEU A 1 240 ? -13.446 -0.829 24.471 1.00 84.25 240 LEU A O 1
ATOM 1997 N N . ASP A 1 241 ? -13.470 -0.449 26.691 1.00 83.25 241 ASP A N 1
ATOM 1998 C CA . ASP A 1 241 ? -14.290 -1.625 27.001 1.00 83.25 241 ASP A CA 1
ATOM 1999 C C . ASP A 1 241 ? -15.627 -1.568 26.250 1.00 83.25 241 ASP A C 1
ATOM 2001 O O . ASP A 1 241 ? -16.204 -0.506 26.035 1.00 83.25 241 ASP A O 1
ATOM 2005 N N . SER A 1 242 ? -16.132 -2.738 25.880 1.00 82.75 242 SER A N 1
ATOM 2006 C CA . SER A 1 242 ? -17.409 -2.951 25.210 1.00 82.75 242 SER A CA 1
ATOM 2007 C C . SER A 1 242 ? -18.585 -2.205 25.852 1.00 82.75 242 SER A C 1
ATOM 2009 O O . SER A 1 242 ? -19.506 -1.819 25.138 1.00 82.75 242 SER A O 1
ATOM 2011 N N . ASN A 1 243 ? -18.561 -1.961 27.166 1.00 81.25 243 ASN A N 1
ATOM 2012 C CA . ASN A 1 243 ? -19.626 -1.250 27.878 1.00 81.25 243 ASN A CA 1
ATOM 2013 C C . ASN A 1 243 ? -19.455 0.278 27.910 1.00 81.25 243 ASN A C 1
ATOM 2015 O O . ASN A 1 243 ? -20.389 0.973 28.302 1.00 81.25 243 ASN A O 1
ATOM 2019 N N . SER A 1 244 ? -18.294 0.811 27.522 1.00 83.56 244 SER A N 1
ATOM 2020 C CA . SER A 1 244 ? -18.057 2.257 27.492 1.00 83.56 244 SER A CA 1
ATOM 2021 C C . SER A 1 244 ? -18.682 2.907 26.253 1.00 83.56 244 SER A C 1
ATOM 2023 O O . SER A 1 244 ? -18.896 2.246 25.235 1.00 83.56 244 SER A O 1
ATOM 2025 N N . ASP A 1 245 ? -18.924 4.222 26.293 1.00 87.12 245 ASP A N 1
ATOM 2026 C CA . ASP A 1 245 ? -19.457 4.975 25.142 1.00 87.12 245 ASP A CA 1
ATOM 2027 C C . ASP A 1 245 ? -18.580 4.812 23.887 1.00 87.12 245 ASP A C 1
ATOM 2029 O O . ASP A 1 245 ? -19.074 4.652 22.763 1.00 87.12 245 ASP A O 1
ATOM 2033 N N . PHE A 1 246 ? -17.257 4.791 24.074 1.00 87.31 246 PHE A N 1
ATOM 2034 C CA . PHE A 1 246 ? -16.326 4.530 22.984 1.00 87.31 246 PHE A CA 1
ATOM 2035 C C . PHE A 1 246 ? -16.415 3.087 22.489 1.00 87.31 246 PHE A C 1
ATOM 2037 O O . PHE A 1 246 ? -16.432 2.876 21.276 1.00 87.31 246 PHE A O 1
ATOM 2044 N N . GLY A 1 247 ? -16.517 2.095 23.377 1.00 87.81 247 GLY A N 1
ATOM 2045 C CA . GLY A 1 247 ? -16.643 0.704 22.950 1.00 87.81 247 GLY A CA 1
ATOM 2046 C C . GLY A 1 247 ? -17.958 0.408 22.232 1.00 87.81 247 GLY A C 1
ATOM 2047 O O . GLY A 1 247 ? -17.964 -0.274 21.206 1.00 87.81 247 GLY A O 1
ATOM 2048 N N . GLN A 1 248 ? -19.059 1.020 22.668 1.00 89.50 248 GLN A N 1
ATOM 2049 C CA . GLN A 1 248 ? -20.337 0.980 21.951 1.00 89.50 248 GLN A CA 1
ATOM 2050 C C . GLN A 1 248 ? -20.229 1.616 20.560 1.00 89.50 248 GLN A C 1
ATOM 2052 O O . GLN A 1 248 ? -20.781 1.091 19.590 1.00 89.50 248 GLN A O 1
ATOM 2057 N N . THR A 1 249 ? -19.456 2.697 20.424 1.00 91.81 249 THR A N 1
ATOM 2058 C CA . THR A 1 249 ? -19.170 3.314 19.119 1.00 91.81 249 THR A CA 1
ATOM 2059 C C . THR A 1 249 ? -18.374 2.374 18.205 1.00 91.81 249 THR A C 1
ATOM 2061 O O . THR A 1 249 ? -18.690 2.267 17.015 1.00 91.81 249 THR A O 1
ATOM 2064 N N . ILE A 1 250 ? -17.387 1.643 18.742 1.00 92.62 250 ILE A N 1
ATOM 2065 C CA . ILE A 1 250 ? -16.632 0.617 17.996 1.00 92.62 250 ILE A CA 1
ATOM 2066 C C . ILE A 1 250 ? -17.571 -0.499 17.537 1.00 92.62 250 ILE A C 1
ATOM 2068 O O . ILE A 1 250 ? -17.565 -0.851 16.359 1.00 92.62 250 ILE A O 1
ATOM 2072 N N . LEU A 1 251 ? -18.413 -1.020 18.432 1.00 92.56 251 LEU A N 1
ATOM 2073 C CA . LEU A 1 251 ? -19.379 -2.077 18.119 1.00 92.56 251 LEU A CA 1
ATOM 2074 C C . LEU A 1 251 ? -20.377 -1.654 17.039 1.00 92.56 251 LEU A C 1
ATOM 2076 O O . LEU A 1 251 ? -20.651 -2.422 16.114 1.00 92.56 251 LEU A O 1
ATOM 2080 N N . PHE A 1 252 ? -20.899 -0.430 17.134 1.00 93.75 252 PHE A N 1
ATOM 2081 C CA . PHE A 1 252 ? -21.806 0.123 16.134 1.00 93.75 252 PHE A CA 1
ATOM 2082 C C . PHE A 1 252 ? -21.127 0.235 14.766 1.00 93.75 252 PHE A C 1
ATOM 2084 O O . PHE A 1 252 ? -21.683 -0.205 13.758 1.00 93.75 252 PHE A O 1
ATOM 2091 N N . SER A 1 253 ? -19.906 0.771 14.742 1.00 94.19 253 SER A N 1
ATOM 2092 C CA . SER A 1 253 ? -19.117 0.946 13.519 1.00 94.19 253 SER A CA 1
ATOM 2093 C C . SER A 1 253 ? -18.770 -0.398 12.875 1.00 94.19 253 SER A C 1
ATOM 2095 O O . SER A 1 253 ? -18.992 -0.588 11.679 1.00 94.19 253 SER A O 1
ATOM 2097 N N . TRP A 1 254 ? -18.313 -1.359 13.680 1.00 94.62 254 TRP A N 1
ATOM 2098 C CA . TRP A 1 254 ? -18.007 -2.725 13.255 1.00 94.62 254 TRP A CA 1
ATOM 2099 C C . TRP A 1 254 ? -19.228 -3.436 12.666 1.00 94.62 254 TRP A C 1
ATOM 2101 O O . TRP A 1 254 ? -19.141 -4.047 11.597 1.00 94.62 254 TRP A O 1
ATOM 2111 N N . LYS A 1 255 ? -20.388 -3.328 13.325 1.00 93.31 255 LYS A N 1
ATOM 2112 C CA . LYS A 1 255 ? -21.628 -3.941 12.838 1.00 93.31 255 LYS A CA 1
ATOM 2113 C C . LYS A 1 255 ? -22.091 -3.304 11.529 1.00 93.31 255 LYS A C 1
ATOM 2115 O O . LYS A 1 255 ? -22.446 -4.020 10.597 1.00 93.31 255 LYS A O 1
ATOM 2120 N N . ALA A 1 256 ? -22.040 -1.975 11.435 1.00 93.12 256 ALA A N 1
ATOM 2121 C CA . ALA A 1 256 ? -22.411 -1.254 10.222 1.00 93.12 256 ALA A CA 1
ATOM 2122 C C . ALA A 1 256 ? -21.516 -1.629 9.025 1.00 93.12 256 ALA A C 1
ATOM 2124 O O . ALA A 1 256 ? -22.022 -1.802 7.911 1.00 93.12 256 ALA A O 1
ATOM 2125 N N . ASP A 1 257 ? -20.209 -1.786 9.249 1.00 93.19 257 ASP A N 1
ATOM 2126 C CA . ASP A 1 257 ? -19.269 -2.245 8.224 1.00 93.19 257 ASP A CA 1
ATOM 2127 C C . ASP A 1 257 ? -19.508 -3.714 7.839 1.00 93.19 257 ASP A C 1
ATOM 2129 O O . ASP A 1 257 ? -19.598 -4.028 6.652 1.00 93.19 257 ASP A O 1
ATOM 2133 N N . SER A 1 258 ? -19.736 -4.594 8.817 1.00 91.81 258 SER A N 1
ATOM 2134 C CA . SER A 1 258 ? -20.072 -6.006 8.578 1.00 91.81 258 SER A CA 1
ATOM 2135 C C . SER A 1 258 ? -21.336 -6.1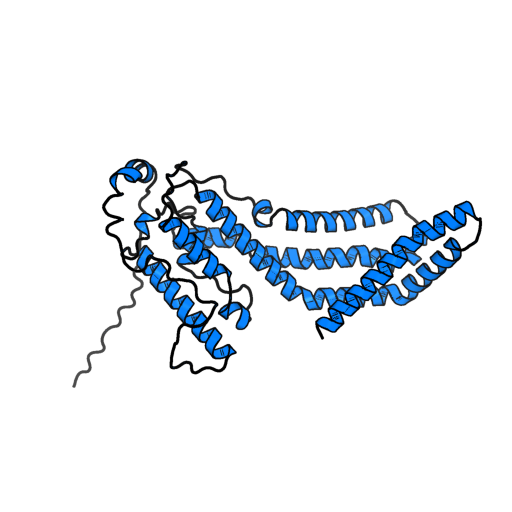57 7.725 1.00 91.81 258 SER A C 1
ATOM 2137 O O . SER A 1 258 ? -21.338 -6.886 6.730 1.00 91.81 258 SER A O 1
ATOM 2139 N N . ASP A 1 259 ? -22.393 -5.405 8.050 1.00 91.62 259 ASP A N 1
ATOM 2140 C CA . ASP A 1 259 ? -23.638 -5.369 7.276 1.00 91.62 259 ASP A CA 1
ATOM 2141 C C . ASP A 1 259 ? -23.399 -4.864 5.850 1.00 91.62 259 ASP A C 1
ATOM 2143 O O . ASP A 1 259 ? -23.957 -5.397 4.886 1.00 91.62 259 ASP A O 1
ATOM 2147 N N . LYS A 1 260 ? -22.572 -3.825 5.695 1.00 91.38 260 LYS A N 1
ATOM 2148 C CA . LYS A 1 260 ? -22.220 -3.281 4.383 1.00 91.38 260 LYS A CA 1
ATOM 2149 C C . LYS A 1 260 ? -21.481 -4.319 3.539 1.00 91.38 260 LYS A C 1
ATOM 2151 O O . LYS A 1 260 ? -21.904 -4.581 2.416 1.00 91.38 260 LYS A O 1
ATOM 2156 N N . ARG A 1 261 ? -20.439 -4.947 4.082 1.00 90.62 261 ARG A N 1
ATOM 2157 C CA . ARG A 1 261 ? -19.639 -5.957 3.374 1.00 90.62 261 ARG A CA 1
ATOM 2158 C C . ARG A 1 261 ? -20.452 -7.194 3.023 1.00 90.62 261 ARG A C 1
ATOM 2160 O O . ARG A 1 261 ? -20.265 -7.750 1.942 1.00 90.62 261 ARG A O 1
ATOM 2167 N N . GLN A 1 262 ? -21.389 -7.599 3.881 1.00 90.88 262 GLN A N 1
ATOM 2168 C CA . GLN A 1 262 ? -22.312 -8.687 3.562 1.00 90.88 262 GLN A CA 1
ATOM 2169 C C . GLN A 1 262 ? -23.270 -8.304 2.428 1.00 90.88 262 GLN A C 1
ATOM 2171 O O . GLN A 1 262 ? -23.520 -9.119 1.541 1.00 90.88 262 GLN A O 1
ATOM 2176 N N . ARG A 1 263 ? -23.786 -7.066 2.407 1.00 89.50 263 ARG A N 1
ATOM 2177 C CA . ARG A 1 263 ? -24.610 -6.579 1.286 1.00 89.50 263 ARG A CA 1
ATOM 2178 C C . ARG A 1 263 ? -23.824 -6.560 -0.022 1.00 89.50 263 ARG A C 1
ATOM 2180 O O . ARG A 1 263 ? -24.338 -7.051 -1.026 1.00 89.50 263 ARG A O 1
ATOM 2187 N N . ASP A 1 264 ? -22.594 -6.053 -0.001 1.00 89.75 264 ASP A N 1
ATOM 2188 C CA . ASP A 1 264 ? -21.727 -6.014 -1.182 1.00 89.75 264 ASP A CA 1
ATOM 2189 C C . ASP A 1 264 ? -21.397 -7.437 -1.667 1.00 89.75 264 ASP A C 1
ATOM 2191 O O . ASP A 1 264 ? -21.485 -7.724 -2.860 1.00 89.75 264 ASP A O 1
ATOM 2195 N N . HIS A 1 265 ? -21.122 -8.365 -0.746 1.00 90.31 265 HIS A N 1
ATOM 2196 C CA . HIS A 1 265 ? -20.927 -9.784 -1.048 1.00 90.31 265 HIS A CA 1
ATOM 2197 C C . HIS A 1 265 ? -22.166 -10.431 -1.681 1.00 90.31 265 HIS A C 1
ATOM 2199 O O . HIS A 1 265 ? -22.064 -11.073 -2.727 1.00 90.31 265 HIS A O 1
ATOM 2205 N N . ASN A 1 266 ? -23.345 -10.237 -1.087 1.00 89.25 266 ASN A N 1
ATOM 2206 C CA . ASN A 1 266 ? -24.590 -10.799 -1.607 1.00 89.25 266 ASN A CA 1
ATOM 2207 C C . ASN A 1 266 ? -24.897 -10.267 -3.010 1.00 89.25 266 ASN A C 1
ATOM 2209 O O . ASN A 1 266 ? -25.334 -11.031 -3.866 1.00 89.25 266 ASN A O 1
ATOM 2213 N N . GLN A 1 267 ? -24.630 -8.986 -3.270 1.00 88.56 267 GLN A N 1
ATOM 2214 C CA . GLN A 1 267 ? -24.794 -8.397 -4.599 1.00 88.56 267 GLN A CA 1
ATOM 2215 C C . GLN A 1 267 ? -23.838 -9.014 -5.631 1.00 88.56 267 GLN A C 1
ATOM 2217 O O . GLN A 1 267 ? -24.280 -9.350 -6.728 1.00 88.56 267 GLN A O 1
ATOM 2222 N N . LEU A 1 268 ? -22.571 -9.251 -5.274 1.00 88.25 268 LEU A N 1
ATOM 2223 C CA . LEU A 1 268 ? -21.597 -9.903 -6.163 1.00 88.25 268 LEU A CA 1
ATOM 2224 C C . LEU A 1 268 ? -21.993 -11.336 -6.542 1.00 88.25 268 LEU A C 1
ATOM 2226 O O . LEU A 1 268 ? -21.742 -11.762 -7.667 1.00 88.25 268 LEU A O 1
ATOM 2230 N N . HIS A 1 269 ? -22.615 -12.070 -5.617 1.00 85.94 269 HIS A N 1
ATOM 2231 C CA . HIS A 1 269 ? -23.039 -13.462 -5.822 1.00 85.94 269 HIS A CA 1
ATOM 2232 C C . HIS A 1 269 ? -24.523 -13.604 -6.185 1.00 85.94 269 HIS A C 1
ATOM 2234 O O . HIS A 1 269 ? -25.029 -14.721 -6.252 1.00 85.94 269 HIS A O 1
ATOM 2240 N N . SER A 1 270 ? -25.229 -12.492 -6.434 1.00 83.88 270 SER A N 1
ATOM 2241 C CA . SER A 1 270 ? -26.678 -12.467 -6.716 1.00 83.88 270 SER A CA 1
ATOM 2242 C C . SER A 1 270 ? -27.527 -13.211 -5.668 1.00 83.88 270 SER A C 1
ATOM 2244 O O . SER A 1 270 ? -28.554 -13.812 -5.984 1.00 83.88 270 SER A O 1
ATOM 2246 N N . LEU A 1 271 ? -27.092 -13.180 -4.408 1.00 79.88 271 LEU A N 1
ATOM 2247 C CA . LEU A 1 271 ? -27.782 -13.787 -3.273 1.00 79.88 271 LEU A CA 1
ATOM 2248 C C . LEU A 1 271 ? -28.895 -12.867 -2.759 1.00 79.88 271 LEU A C 1
ATOM 2250 O O . LEU A 1 271 ? -28.840 -11.641 -2.891 1.00 79.88 271 LEU A O 1
ATOM 2254 N N . SER A 1 272 ? -29.911 -13.460 -2.126 1.00 73.69 272 SER A N 1
ATOM 2255 C CA . SER A 1 272 ? -31.011 -12.698 -1.530 1.00 73.69 272 SER A CA 1
ATOM 2256 C C . SER A 1 272 ? -30.499 -11.718 -0.473 1.00 73.69 272 SER A C 1
ATOM 2258 O O . SER A 1 272 ? -29.787 -12.089 0.456 1.00 73.69 272 SER A O 1
ATOM 2260 N N . GLN A 1 273 ? -30.923 -10.458 -0.574 1.00 71.44 273 GLN A N 1
ATOM 2261 C CA . GLN A 1 273 ? -30.602 -9.427 0.418 1.00 71.44 273 GLN A CA 1
ATOM 2262 C C . GLN A 1 273 ? -31.454 -9.532 1.693 1.00 71.44 273 GLN A C 1
ATOM 2264 O O . GLN A 1 273 ? -31.168 -8.852 2.672 1.00 71.44 273 GLN A O 1
ATOM 2269 N N . HIS A 1 274 ? -32.512 -10.352 1.684 1.00 64.38 274 HIS A N 1
ATOM 2270 C CA . HIS A 1 274 ? -33.501 -10.400 2.770 1.00 64.38 274 HIS A CA 1
ATOM 2271 C C . HIS A 1 274 ? -33.085 -11.329 3.917 1.00 64.38 274 HIS A C 1
ATOM 2273 O O . HIS A 1 274 ? -33.632 -11.228 5.013 1.00 64.38 274 HIS A O 1
ATOM 2279 N N . LYS A 1 275 ? -32.109 -12.215 3.682 1.00 63.53 275 LYS A N 1
ATOM 2280 C CA . LYS A 1 275 ? -31.525 -13.084 4.703 1.00 63.53 275 LYS A CA 1
ATOM 2281 C C . LYS A 1 275 ? -30.034 -12.768 4.814 1.00 63.53 275 LYS A C 1
ATOM 2283 O O . LYS A 1 275 ? -29.253 -13.113 3.931 1.00 63.53 275 LYS A O 1
ATOM 2288 N N . ILE A 1 276 ? -29.661 -12.043 5.866 1.00 69.38 276 ILE A N 1
ATOM 2289 C CA . ILE A 1 276 ? -28.266 -11.685 6.142 1.00 69.38 276 ILE A CA 1
ATOM 2290 C C . ILE A 1 276 ? -27.630 -12.867 6.876 1.00 69.38 276 ILE A C 1
ATOM 2292 O O . ILE A 1 276 ? -27.638 -12.929 8.101 1.00 69.38 276 ILE A O 1
ATOM 2296 N N . ASP A 1 277 ? -27.119 -13.827 6.111 1.00 75.69 277 ASP A N 1
ATOM 2297 C CA . ASP A 1 277 ? -26.219 -14.848 6.639 1.00 75.69 277 ASP A CA 1
ATOM 2298 C C . ASP A 1 277 ? -24.798 -14.248 6.597 1.00 75.69 277 ASP A C 1
ATOM 2300 O O . ASP A 1 277 ? -24.273 -14.011 5.513 1.00 75.69 277 ASP A O 1
ATOM 2304 N N . TYR A 1 278 ? -24.193 -13.933 7.752 1.00 80.81 278 TYR A N 1
ATOM 2305 C CA . TYR A 1 278 ? -22.854 -13.320 7.843 1.00 80.81 278 TYR A CA 1
ATOM 2306 C C . TYR A 1 278 ? -21.750 -14.319 7.460 1.00 80.81 278 TYR A C 1
ATOM 2308 O O . TYR A 1 278 ? -21.104 -14.919 8.317 1.00 80.81 278 TYR A O 1
ATOM 2316 N N . ASN A 1 279 ? -21.558 -14.527 6.160 1.00 82.00 279 ASN A N 1
ATOM 2317 C CA . ASN A 1 279 ? -20.620 -15.499 5.595 1.00 82.00 279 ASN A CA 1
ATOM 2318 C C . ASN A 1 279 ? -19.561 -14.871 4.675 1.00 82.00 279 ASN A C 1
ATOM 2320 O O . ASN A 1 279 ? -18.707 -15.590 4.153 1.00 82.00 279 ASN A O 1
ATOM 2324 N N . SER A 1 280 ? -19.600 -13.552 4.460 1.00 84.50 280 SER A N 1
ATOM 2325 C CA . SER A 1 280 ? -18.605 -12.880 3.629 1.00 84.50 280 SER A CA 1
ATOM 2326 C C . SER A 1 280 ? -17.210 -12.995 4.262 1.00 84.50 280 SER A C 1
ATOM 2328 O O . SER A 1 280 ? -17.016 -12.537 5.390 1.00 84.50 280 SER A O 1
ATOM 2330 N N . PRO A 1 281 ? -16.196 -13.516 3.543 1.00 86.25 281 PRO A N 1
ATOM 2331 C CA . PRO A 1 281 ? -14.820 -13.584 4.042 1.00 86.25 281 PRO A CA 1
ATOM 2332 C C . PRO A 1 281 ? -14.173 -12.207 4.253 1.00 86.25 281 PRO A C 1
ATOM 2334 O O . PRO A 1 281 ? -13.079 -12.130 4.802 1.00 86.25 281 PRO A O 1
ATOM 2337 N N . GLY A 1 282 ? -14.811 -11.122 3.799 1.00 86.81 282 GLY A N 1
ATOM 2338 C CA . GLY A 1 282 ? -14.343 -9.761 4.046 1.00 86.81 282 GLY A CA 1
ATOM 2339 C C . GLY A 1 282 ? -14.783 -9.167 5.384 1.00 86.81 282 GLY A C 1
ATOM 2340 O O . GLY A 1 282 ? -14.368 -8.051 5.694 1.00 86.81 282 GLY A O 1
ATOM 2341 N N . ILE A 1 283 ? -15.630 -9.865 6.148 1.00 90.44 283 ILE A N 1
ATOM 2342 C CA . ILE A 1 283 ? -16.088 -9.430 7.471 1.00 90.44 283 ILE A CA 1
ATOM 2343 C C . ILE A 1 283 ? -14.971 -9.665 8.492 1.00 90.44 283 ILE A C 1
ATOM 2345 O O . ILE A 1 283 ? -14.367 -10.737 8.543 1.00 90.44 283 ILE A O 1
ATOM 2349 N N . SER A 1 284 ? -14.685 -8.650 9.304 1.00 90.31 284 SER A N 1
ATOM 2350 C CA . SER A 1 284 ? -13.710 -8.746 10.388 1.00 90.31 284 SER A CA 1
ATOM 2351 C C . SER A 1 284 ? -14.251 -9.568 11.559 1.00 90.31 284 SER A C 1
ATOM 2353 O O . SER A 1 284 ? -15.460 -9.674 11.766 1.00 90.31 284 SER A O 1
ATOM 2355 N N . CYS A 1 285 ? -13.351 -10.154 12.354 1.00 88.38 285 CYS A N 1
ATOM 2356 C CA . CYS A 1 285 ? -13.765 -10.856 13.566 1.00 88.38 285 CYS A CA 1
ATOM 2357 C C . CYS A 1 285 ? -14.422 -9.894 14.572 1.00 88.38 285 CYS A C 1
ATOM 2359 O O . CYS A 1 285 ? -14.265 -8.677 14.477 1.00 88.38 285 CYS A O 1
ATOM 2361 N N . TYR A 1 286 ? -15.164 -10.436 15.539 1.00 89.75 286 TYR A N 1
ATOM 2362 C CA . TYR A 1 286 ? -15.740 -9.622 16.607 1.00 89.75 286 TYR A CA 1
ATOM 2363 C C . TYR A 1 286 ? -14.615 -8.902 17.391 1.00 89.75 286 TYR A C 1
ATOM 2365 O O . TYR A 1 286 ? -13.635 -9.554 17.768 1.00 89.75 286 TYR A O 1
ATOM 2373 N N . PRO A 1 287 ? -14.711 -7.574 17.621 1.00 87.00 287 PRO A N 1
ATOM 2374 C CA . PRO A 1 287 ? -13.602 -6.776 18.158 1.00 87.00 287 PRO A CA 1
ATOM 2375 C C . PRO A 1 287 ? -13.279 -7.054 19.634 1.00 87.00 287 PRO A C 1
ATOM 2377 O O . PRO A 1 287 ? -12.183 -6.730 20.085 1.00 87.00 287 PRO A O 1
ATOM 2380 N N . TYR A 1 288 ? -14.203 -7.662 20.380 1.00 85.12 288 TYR A N 1
ATOM 2381 C CA . TYR A 1 288 ? -14.071 -7.939 21.814 1.00 85.12 288 TYR A CA 1
ATOM 2382 C C . TYR A 1 288 ? -14.026 -9.446 22.107 1.00 85.12 288 TYR A C 1
ATOM 2384 O O . TYR A 1 288 ? -14.311 -10.252 21.225 1.00 85.12 288 TYR A O 1
ATOM 2392 N N . PRO A 1 289 ? -13.660 -9.865 23.329 1.00 69.25 289 PRO A N 1
ATOM 2393 C CA . PRO A 1 289 ? -13.753 -11.267 23.732 1.00 69.25 289 PRO A CA 1
ATOM 2394 C C . PRO A 1 289 ? -15.191 -11.767 23.709 1.00 69.25 289 PRO A C 1
ATOM 2396 O O . PRO A 1 289 ? -16.098 -11.108 24.218 1.00 69.25 289 PRO A O 1
ATOM 2399 N N . GLU A 1 290 ? -15.404 -12.960 23.152 1.00 60.41 290 GLU A N 1
ATOM 2400 C CA . GLU A 1 290 ? -16.637 -13.707 23.379 1.00 60.41 290 GLU A CA 1
ATOM 2401 C C . GLU A 1 290 ? -16.633 -14.183 24.835 1.00 60.41 290 GLU A C 1
ATOM 2403 O O . GLU A 1 290 ? -15.907 -15.103 25.186 1.00 60.41 290 GLU A O 1
ATOM 2408 N N . LYS A 1 291 ? -17.388 -13.468 25.680 1.00 52.06 291 LYS A N 1
ATOM 2409 C CA . LYS A 1 291 ? -17.783 -13.802 27.059 1.00 52.06 291 LYS A CA 1
ATOM 2410 C C . LYS A 1 291 ? -16.925 -14.852 27.774 1.00 52.06 291 LYS A C 1
ATOM 2412 O O . LYS A 1 291 ? -17.292 -16.012 27.872 1.00 52.06 291 LYS A O 1
ATOM 2417 N N . GLU A 1 292 ? -15.896 -14.357 28.432 1.00 40.62 292 GLU A N 1
ATOM 2418 C CA . GLU A 1 292 ? -15.652 -14.550 29.854 1.00 40.62 292 GLU A CA 1
ATOM 2419 C C . GLU A 1 292 ? -14.619 -13.491 30.220 1.00 40.62 292 GLU A C 1
ATOM 2421 O O . GLU A 1 292 ? -13.649 -13.302 29.493 1.00 40.62 292 GLU A O 1
ATOM 2426 N N . HIS A 1 293 ? -14.891 -12.718 31.270 1.00 40.78 293 HIS A N 1
ATOM 2427 C CA . HIS A 1 293 ? -13.946 -12.489 32.352 1.00 40.78 293 HIS A CA 1
ATOM 2428 C C . HIS A 1 293 ? -14.253 -11.206 33.132 1.00 40.78 293 HIS A C 1
ATOM 2430 O O . HIS A 1 293 ? -14.142 -10.084 32.642 1.00 40.78 293 HIS A O 1
ATOM 2436 N N . SER A 1 294 ? -14.462 -11.418 34.424 1.00 39.81 294 SER A N 1
ATOM 2437 C CA . SER A 1 294 ? -14.096 -10.573 35.564 1.00 39.81 294 SER A CA 1
ATOM 2438 C C . SER A 1 294 ? -12.624 -10.083 35.558 1.00 39.81 294 SER A C 1
ATOM 2440 O O . SER A 1 294 ? -11.992 -10.010 36.607 1.00 39.81 294 SER A O 1
ATOM 2442 N N . TYR A 1 295 ? -12.025 -9.808 34.391 1.00 44.41 295 TYR A N 1
ATOM 2443 C CA . TYR A 1 295 ? -10.603 -9.469 34.211 1.00 44.41 295 TYR A CA 1
ATOM 2444 C C . TYR A 1 295 ? -10.322 -7.961 34.249 1.00 44.41 295 TYR A C 1
ATOM 2446 O O . TYR A 1 295 ? -9.161 -7.567 34.379 1.00 44.41 295 TYR A O 1
ATOM 2454 N N . PHE A 1 296 ? -11.349 -7.119 34.102 1.00 47.09 296 PHE A N 1
ATOM 2455 C CA . PHE A 1 296 ? -11.198 -5.661 34.145 1.00 47.09 296 PHE A CA 1
ATOM 2456 C C . PHE A 1 296 ? -11.105 -5.124 35.583 1.00 47.09 296 PHE A C 1
ATOM 2458 O O . PHE A 1 296 ? -10.362 -4.178 35.825 1.00 47.09 296 PHE A O 1
ATOM 2465 N N . GLU A 1 297 ? -11.760 -5.773 36.552 1.00 42.59 297 GLU A N 1
ATOM 2466 C CA . GLU A 1 297 ? -11.834 -5.291 37.943 1.00 42.59 297 GLU A CA 1
ATOM 2467 C C . GLU A 1 297 ? -10.527 -5.467 38.740 1.00 42.59 297 GLU A C 1
ATOM 2469 O O . GLU A 1 297 ? -10.277 -4.724 39.683 1.00 42.59 297 GLU A O 1
ATOM 2474 N N . SER A 1 298 ? -9.636 -6.394 38.364 1.00 42.28 298 SER A N 1
ATOM 2475 C CA . SER A 1 298 ? -8.393 -6.637 39.119 1.00 42.28 298 SER A CA 1
ATOM 2476 C C . SER A 1 298 ? -7.188 -5.798 38.659 1.00 42.28 298 SER A C 1
ATOM 2478 O O . SER A 1 298 ? -6.090 -5.981 39.185 1.00 42.28 298 SER A O 1
ATOM 2480 N N . LYS A 1 299 ? -7.346 -4.916 37.657 1.00 48.41 299 LYS A N 1
ATOM 2481 C CA . LYS A 1 299 ? -6.229 -4.237 36.959 1.00 48.41 299 LYS A CA 1
ATOM 2482 C C . LYS A 1 299 ? -6.118 -2.729 37.194 1.00 48.41 299 LYS A C 1
ATOM 2484 O O . LYS A 1 299 ? -5.069 -2.166 36.879 1.00 48.41 299 LYS A O 1
ATOM 2489 N N . GLU A 1 300 ? -7.129 -2.078 37.769 1.00 48.69 300 GLU A N 1
ATOM 2490 C CA . GLU A 1 300 ? -7.095 -0.629 38.044 1.00 48.69 300 GLU A CA 1
ATOM 2491 C C . GLU A 1 300 ? -5.881 -0.215 38.896 1.00 48.69 300 GLU A C 1
ATOM 2493 O O . GLU A 1 300 ? -5.262 0.812 38.627 1.00 48.69 300 GLU A O 1
ATOM 2498 N N . ASN A 1 301 ? -5.438 -1.072 39.822 1.00 44.62 301 ASN A N 1
ATOM 2499 C CA . ASN A 1 301 ? -4.355 -0.751 40.758 1.00 44.62 301 ASN A CA 1
ATOM 2500 C C . ASN A 1 301 ? -2.930 -0.775 40.166 1.00 44.62 301 ASN A C 1
ATOM 2502 O O . ASN A 1 301 ? -2.013 -0.270 40.809 1.00 44.62 301 ASN A O 1
ATOM 2506 N N . SER A 1 302 ? -2.696 -1.356 38.981 1.00 44.31 302 SER A N 1
ATOM 2507 C CA . SER A 1 302 ? -1.341 -1.427 38.386 1.00 44.31 302 SER A CA 1
ATOM 2508 C C . SER A 1 302 ? -1.103 -0.416 37.262 1.00 44.31 302 SER A C 1
ATOM 2510 O O . SER A 1 302 ? 0.045 -0.078 36.983 1.00 44.31 302 SER A O 1
ATOM 2512 N N . TYR A 1 303 ? -2.168 0.084 36.628 1.00 47.72 303 TYR A N 1
ATOM 2513 C CA . TYR A 1 303 ? -2.081 1.048 35.523 1.00 47.72 303 TYR A CA 1
ATOM 2514 C C . TYR A 1 303 ? -2.427 2.489 35.937 1.00 47.72 303 TYR A C 1
ATOM 2516 O O . TYR A 1 303 ? -2.119 3.414 35.181 1.00 47.72 303 TYR A O 1
ATOM 2524 N N . SER A 1 304 ? -3.022 2.693 37.122 1.00 49.88 304 SER A N 1
ATOM 2525 C CA . SER A 1 304 ? -3.370 4.015 37.671 1.00 49.88 304 SER A CA 1
ATOM 2526 C C . SER A 1 304 ? -2.169 4.967 37.695 1.00 49.88 304 SER A C 1
ATOM 2528 O O . SER A 1 304 ? -2.245 6.056 37.133 1.00 49.88 304 SER A O 1
ATOM 2530 N N . ASN A 1 305 ? -1.013 4.501 38.179 1.00 48.00 305 ASN A N 1
ATOM 2531 C CA . ASN A 1 305 ? 0.203 5.319 38.294 1.00 48.00 305 ASN A CA 1
ATOM 2532 C C . ASN A 1 305 ? 0.743 5.865 36.953 1.00 48.00 305 ASN A C 1
ATOM 2534 O O . ASN A 1 305 ? 1.428 6.884 36.951 1.00 48.00 305 ASN A O 1
ATOM 2538 N N . PHE A 1 306 ? 0.471 5.212 35.814 1.00 49.06 306 PHE A N 1
ATOM 2539 C CA . PHE A 1 306 ? 0.922 5.677 34.490 1.00 49.06 306 PHE A CA 1
ATOM 2540 C C . PHE A 1 306 ? -0.133 6.522 33.769 1.00 49.06 306 PHE A C 1
ATOM 2542 O O . PHE A 1 306 ? 0.214 7.471 33.065 1.00 49.06 306 PHE A O 1
ATOM 2549 N N . ASN A 1 307 ? -1.415 6.188 33.938 1.00 51.12 307 ASN A N 1
ATOM 2550 C CA . ASN A 1 307 ? -2.511 6.872 33.255 1.00 51.12 307 ASN A CA 1
ATOM 2551 C C . ASN A 1 307 ? -2.865 8.218 33.918 1.00 51.12 307 ASN A C 1
ATOM 2553 O O . ASN A 1 307 ? -3.245 9.153 33.212 1.00 51.12 307 ASN A O 1
ATOM 2557 N N . GLU A 1 308 ? -2.680 8.354 35.237 1.00 49.88 308 GLU A N 1
ATOM 2558 C CA . GLU A 1 308 ? -2.960 9.597 35.980 1.00 49.88 308 GLU A CA 1
ATOM 2559 C C . GLU A 1 308 ? -2.043 10.768 35.593 1.00 49.88 308 GLU A C 1
ATOM 2561 O O . GLU A 1 308 ? -2.419 11.925 35.760 1.00 49.88 308 GLU A O 1
ATOM 2566 N N . ILE A 1 309 ? -0.867 10.500 35.017 1.00 48.66 309 ILE A N 1
ATOM 2567 C CA . ILE A 1 309 ? 0.115 11.545 34.687 1.00 48.66 309 ILE A CA 1
ATOM 2568 C C . ILE A 1 309 ? -0.243 12.284 33.378 1.00 48.66 309 ILE A C 1
ATOM 2570 O O . ILE A 1 309 ? 0.221 13.403 33.166 1.00 48.66 309 ILE A O 1
ATOM 2574 N N . ILE A 1 310 ? -1.058 11.693 32.486 1.00 51.50 310 ILE A N 1
ATOM 2575 C CA . ILE A 1 310 ? -1.281 12.226 31.119 1.00 51.50 310 ILE A CA 1
ATOM 2576 C C . ILE A 1 310 ? -2.763 12.273 30.703 1.00 51.50 310 ILE A C 1
ATOM 2578 O O . ILE A 1 310 ? -3.079 12.889 29.685 1.00 51.50 310 ILE A O 1
ATOM 2582 N N . ALA A 1 311 ? -3.700 11.695 31.466 1.00 44.75 311 ALA A N 1
ATOM 2583 C CA . ALA A 1 311 ? -5.128 11.770 31.148 1.00 44.75 311 ALA A CA 1
ATOM 2584 C C . ALA A 1 311 ? -5.660 13.218 31.240 1.00 44.75 311 ALA A C 1
ATOM 2586 O O . ALA A 1 311 ? -6.236 13.634 32.243 1.00 44.75 311 ALA A O 1
ATOM 2587 N N . MET A 1 312 ? -5.489 14.006 30.174 1.00 47.75 312 MET A N 1
ATOM 2588 C CA . MET A 1 312 ? -6.280 15.215 29.980 1.00 47.75 312 MET A CA 1
ATOM 2589 C C . MET A 1 312 ? -7.744 14.793 29.823 1.00 47.75 312 MET A C 1
ATOM 2591 O O . MET A 1 312 ? -8.019 13.800 29.140 1.00 47.75 312 MET A O 1
ATOM 2595 N N . PRO A 1 313 ? -8.696 15.535 30.412 1.00 39.94 313 PRO A N 1
ATOM 2596 C CA . PRO A 1 313 ? -10.103 15.268 30.195 1.00 39.94 313 PRO A CA 1
ATOM 2597 C C . PRO A 1 313 ? -10.377 15.388 28.696 1.00 39.94 313 PRO A C 1
ATOM 2599 O O . PRO A 1 313 ? -10.262 16.469 28.114 1.00 39.94 313 PRO A O 1
ATOM 2602 N N . VAL A 1 314 ? -10.736 14.272 28.060 1.00 43.47 314 VAL A N 1
ATOM 2603 C CA . VAL A 1 314 ? -11.426 14.324 26.776 1.00 43.47 314 VAL A CA 1
ATOM 2604 C C . VAL A 1 314 ? -12.729 15.046 27.079 1.00 43.47 314 VAL A C 1
ATOM 2606 O O . VAL A 1 314 ? -13.632 14.477 27.687 1.00 43.47 314 VAL A O 1
ATOM 2609 N N . ILE A 1 315 ? -12.805 16.333 26.739 1.00 36.66 315 ILE A N 1
ATOM 2610 C CA . ILE A 1 315 ? -14.052 17.085 26.814 1.00 36.66 315 ILE A CA 1
ATOM 2611 C C . ILE A 1 315 ? -14.943 16.489 25.726 1.00 36.66 315 ILE A C 1
ATOM 2613 O O . ILE A 1 315 ? -14.940 16.936 24.579 1.00 36.66 315 ILE A O 1
ATOM 2617 N N . SER A 1 316 ? -15.687 15.442 26.078 1.00 37.94 316 SER A N 1
ATOM 2618 C CA . SER A 1 316 ? -16.767 14.904 25.268 1.00 37.94 316 SER A CA 1
ATOM 2619 C C . SER A 1 316 ? -17.916 15.908 25.297 1.00 37.94 316 SER A C 1
ATOM 2621 O O . SER A 1 316 ? -18.956 15.691 25.916 1.00 37.94 316 SER A O 1
ATOM 2623 N N . ASN A 1 317 ? -17.753 17.030 24.602 1.00 36.41 317 ASN A N 1
ATOM 2624 C CA . ASN A 1 317 ? -18.897 17.806 24.160 1.00 36.41 317 ASN A CA 1
ATOM 2625 C C . ASN A 1 317 ? -19.530 17.044 22.995 1.00 36.41 317 ASN A C 1
ATOM 2627 O O . ASN A 1 317 ? -19.488 17.483 21.845 1.00 36.41 317 ASN A O 1
ATOM 2631 N N . HIS A 1 318 ? -20.147 15.898 23.299 1.00 37.50 318 HIS A N 1
ATOM 2632 C CA . HIS A 1 318 ? -21.232 15.387 22.482 1.00 37.50 318 HIS A CA 1
ATOM 2633 C C . HIS A 1 318 ? -22.308 16.476 22.485 1.00 37.50 318 HIS A C 1
ATOM 2635 O O . HIS A 1 318 ? -23.216 16.499 23.316 1.00 37.50 318 HIS A O 1
ATOM 2641 N N . LYS A 1 319 ? -22.219 17.419 21.541 1.00 33.09 319 LYS A N 1
ATOM 2642 C CA . LYS A 1 319 ? -23.413 18.090 21.047 1.00 33.09 319 LYS A CA 1
ATOM 2643 C C . LYS A 1 319 ? -24.238 16.981 20.421 1.00 33.09 319 LYS A C 1
ATOM 2645 O O . LYS A 1 319 ? -24.042 16.620 19.264 1.00 33.09 319 LYS A O 1
ATOM 2650 N N . ASN A 1 320 ? -25.110 16.407 21.240 1.00 35.62 320 ASN A N 1
ATOM 2651 C CA . ASN A 1 320 ? -26.211 15.572 20.819 1.00 35.62 320 ASN A CA 1
ATOM 2652 C C . ASN A 1 320 ? -27.020 16.372 19.794 1.00 35.62 320 A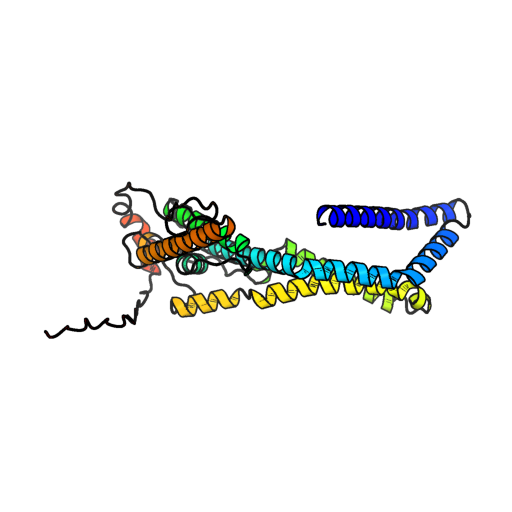SN A C 1
ATOM 2654 O O . ASN A 1 320 ? -27.998 17.030 20.137 1.00 35.62 320 ASN A O 1
ATOM 2658 N N . ASN A 1 321 ? -26.652 16.279 18.516 1.00 36.81 321 ASN A N 1
ATOM 2659 C CA . ASN A 1 321 ? -27.576 16.495 17.410 1.00 36.81 321 ASN A CA 1
ATOM 2660 C C . ASN A 1 321 ? -28.524 15.285 17.349 1.00 36.81 321 ASN A C 1
ATOM 2662 O O . ASN A 1 321 ? -28.667 14.619 16.327 1.00 36.81 321 ASN A O 1
ATOM 2666 N N . VAL A 1 322 ? -29.160 14.976 18.480 1.00 36.50 322 VAL A N 1
ATOM 2667 C CA . VAL A 1 322 ? -30.360 14.160 18.509 1.00 36.50 322 VAL A CA 1
ATOM 2668 C C . VAL A 1 322 ? -31.431 15.084 17.964 1.00 36.50 322 VAL A C 1
ATOM 2670 O O . VAL A 1 322 ? -31.866 16.005 18.648 1.00 36.50 322 VAL A O 1
ATOM 2673 N N . ILE A 1 323 ? -31.818 14.884 16.707 1.00 39.84 323 ILE A N 1
ATOM 2674 C CA . ILE A 1 323 ? -33.065 15.446 16.195 1.00 39.84 323 ILE A CA 1
ATOM 2675 C C . ILE A 1 323 ? -34.167 14.752 17.007 1.00 39.84 323 ILE A C 1
ATOM 2677 O O . ILE A 1 323 ? -34.329 13.536 16.867 1.00 39.84 323 ILE A O 1
ATOM 2681 N N . PRO A 1 324 ? -34.900 15.451 17.892 1.00 36.19 324 PRO A N 1
ATOM 2682 C CA . PRO A 1 324 ? -35.979 14.813 18.619 1.00 36.19 324 PRO A CA 1
ATOM 2683 C C . PRO A 1 324 ? -37.071 14.463 17.609 1.00 36.19 324 PRO A C 1
ATOM 2685 O O . PRO A 1 324 ? -37.719 15.343 17.039 1.00 36.19 324 PRO A O 1
ATOM 2688 N N . PHE A 1 325 ? -37.289 13.169 17.375 1.00 35.69 325 PHE A N 1
ATOM 2689 C CA . PHE A 1 325 ? -38.484 12.710 16.680 1.00 35.69 325 PHE A CA 1
ATOM 2690 C C . PHE A 1 325 ? -39.687 13.029 17.568 1.00 35.69 325 PHE A C 1
ATOM 2692 O O . PHE A 1 325 ? -40.011 12.303 18.508 1.00 35.69 325 PHE A O 1
ATOM 2699 N N . THR A 1 326 ? -40.349 14.150 17.288 1.00 38.09 326 THR A N 1
ATOM 2700 C CA . THR A 1 326 ? -41.633 14.475 17.899 1.00 38.09 326 THR A CA 1
ATOM 2701 C C . THR A 1 326 ? -42.641 13.423 17.457 1.00 38.09 326 THR A C 1
ATOM 2703 O O . THR A 1 326 ? -43.019 13.322 16.289 1.00 38.09 326 THR A O 1
ATOM 2706 N N . LYS A 1 327 ? -43.065 12.592 18.412 1.00 39.62 327 LYS A N 1
ATOM 2707 C CA . LYS A 1 327 ? -44.147 11.627 18.229 1.00 39.62 327 LYS A CA 1
ATOM 2708 C C . LYS A 1 327 ? -45.394 12.417 17.823 1.00 39.62 327 LYS A C 1
ATOM 2710 O O . LYS A 1 327 ? -45.945 13.178 18.616 1.00 39.62 327 LYS A O 1
ATOM 2715 N N . ARG A 1 328 ? -45.816 12.285 16.565 1.00 38.38 328 ARG A N 1
ATOM 2716 C CA . ARG A 1 328 ? -47.028 12.933 16.056 1.00 38.38 328 ARG A CA 1
ATOM 2717 C C . ARG A 1 328 ? -48.222 12.293 16.768 1.00 38.38 328 ARG A C 1
ATOM 2719 O O . ARG A 1 328 ? -48.579 11.156 16.470 1.00 38.38 328 ARG A O 1
ATOM 2726 N N . ASN A 1 329 ? -48.810 12.998 17.733 1.00 37.31 329 ASN A N 1
ATOM 2727 C CA . ASN A 1 329 ? -50.065 12.583 18.352 1.00 37.31 329 ASN A CA 1
ATOM 2728 C C . ASN A 1 329 ? -51.142 12.527 17.260 1.00 37.31 329 ASN A C 1
ATOM 2730 O O . ASN A 1 329 ? -51.579 13.563 16.759 1.00 37.31 329 ASN A O 1
ATOM 2734 N N . LYS A 1 330 ? -51.565 11.314 16.888 1.00 40.69 330 LYS A N 1
ATOM 2735 C CA . LYS A 1 330 ? -52.849 11.105 16.216 1.00 40.69 330 LYS A CA 1
ATOM 2736 C C . LYS A 1 330 ? -53.933 11.518 17.211 1.00 40.69 330 LYS A C 1
ATOM 2738 O O . LYS A 1 330 ? -54.179 10.803 18.178 1.00 40.69 330 LYS A O 1
ATOM 2743 N N . LYS A 1 331 ? -54.533 12.691 17.003 1.00 40.28 331 LYS A N 1
ATOM 2744 C CA . LYS A 1 331 ? -55.869 12.964 17.533 1.00 40.28 331 LYS A CA 1
ATOM 2745 C C . LYS A 1 331 ? -56.876 12.190 16.678 1.00 40.28 331 LYS A C 1
ATOM 2747 O O . LYS A 1 331 ? -56.675 12.068 15.471 1.00 40.28 331 LYS A O 1
ATOM 2752 N N . ILE A 1 332 ? -57.840 11.623 17.398 1.00 41.94 332 ILE A N 1
ATOM 2753 C CA . ILE A 1 332 ? -58.974 10.790 16.981 1.00 41.94 332 ILE A CA 1
ATOM 2754 C C . ILE A 1 332 ? -59.711 11.400 15.794 1.00 41.94 332 ILE A C 1
ATOM 2756 O O . ILE A 1 332 ? -59.895 12.639 15.816 1.00 41.94 332 ILE A O 1
#

Foldseek 3Di:
DVVVVVVVVVVVVVVVVCLVVVQVVQVVCCVVVVDCRNVVSVVVVLVCCQPCLVVVLVVLLVVCVVCLVVLLQVLLVQLLLQLLVQQQVQCVQELFGRLLLLLCLLAPDARPDPDLVCRLAVCRSLVSLVSLQCSLPDPRDRPDLHGHDRDDSDSSSNDVNVVLLVVLVVQLVVLVVCCVVCVDPCCVSCVSVSVSSNVVSVSVVVSVVVSCVVNPSVVSLVVSCVVQVDSTDRHGSLCLPCPHPSVVSSQVNLVVSLLSSQCSVCVVVVHDNVDRPSDRNNRHDDSYDDDDDPPSVVPCVPCVVSCVVDDDPSPPPPPPPPPPPDDPDPDD